Protein AF-A0A3R6BYQ5-F1 (afdb_monomer)

Foldseek 3Di:
DPPLQDDLVNLVVVCVVLVAPSLLSVVLVVVVLLVVLLLPDPQQVQWAFACLVCQDSVNSNDPDADARETERHDDDDDDDDDPDPVVVVVSQCSSQVDCPSNWHKDWDWDDDPQKIKIWIWTAHPNDTDIHIHIYGYDPDPQKDWDWDWDDHPPCSNVDDTGIGTHTDDDPPPDDPVVVVVPPPD

Solvent-accessible surface area (backbone atoms only — not comparable to full-atom values): 11156 Å² total; per-residue (Å²): 130,82,76,77,71,86,43,72,67,60,52,48,53,47,16,62,76,70,72,25,58,56,68,38,45,50,50,47,52,51,51,52,50,51,51,55,49,42,58,75,38,85,64,35,85,32,39,18,37,61,58,68,75,68,70,42,73,75,43,33,58,43,94,70,88,72,55,54,38,28,32,44,47,79,69,99,86,64,81,85,77,73,94,45,70,66,58,52,49,56,50,53,50,61,46,40,70,51,62,64,92,70,32,46,50,48,75,51,78,49,79,54,95,79,30,39,39,38,42,34,36,43,32,45,95,93,42,75,46,82,47,42,36,36,42,31,66,66,87,55,92,80,49,52,68,44,81,42,81,49,66,68,88,59,61,82,71,68,68,75,75,41,77,41,35,30,54,40,80,67,82,87,77,71,74,72,74,68,60,69,67,68,81,79,122

Secondary structure (DSSP, 8-state):
-------HHHHHHHHHHHT--HHHHHHHHHHHHHHHHHHTSGGGGGEEES-GGGSSHHHHTS-----EEEEE---TTS------HHHHHHHHHHHHT--GGGPEEEEEEEEETTEEEEEEEEEETTEEEEEEEEEEEP--TT-EEEEEEE--S-GGG-PPPEEEEEEE-----SSSTTTGGGS--

Mean predicted aligned error: 8.96 Å

Organism: NCBI:txid360807

Nearest PDB structures (foldseek):
  2gjt-assembly3_B  TM=7.614E-01  e=8.306E-02  Homo sapiens
  4gfv-assembly2_B  TM=6.044E-01  e=8.811E-02  Homo sapiens
  4gfu-assembly1_A  TM=5.863E-01  e=1.498E-01  Homo sapiens
  2ova-assembly1_A  TM=4.421E-01  e=1.050E+00  Homo sapiens
  4es7-assembly1_A  TM=3.435E-01  e=1.253E+00  Homo sapiens

pLDDT: mean 80.98, std 16.54, range [34.97, 96.38]

Radius of gyration: 19.4 Å; Cα contacts (8 Å, |Δi|>4): 256; chains: 1; bounding box: 62×55×45 Å

Structure (mmCIF, N/CA/C/O backbone):
data_AF-A0A3R6BYQ5-F1
#
_entry.id   AF-A0A3R6BYQ5-F1
#
loop_
_atom_site.group_PDB
_atom_site.id
_atom_site.type_symbol
_atom_site.label_atom_id
_atom_site.label_alt_id
_atom_site.label_comp_id
_atom_site.label_asym_id
_atom_site.label_entity_id
_atom_site.label_seq_id
_atom_site.pdbx_PDB_ins_code
_atom_site.Cartn_x
_atom_site.Cartn_y
_atom_site.Cartn_z
_atom_site.occupancy
_atom_site.B_iso_or_equiv
_atom_site.auth_seq_id
_atom_site.auth_comp_id
_atom_site.auth_asym_id
_atom_site.auth_atom_id
_atom_site.pdbx_PDB_model_num
ATOM 1 N N . MET A 1 1 ? -29.312 5.873 -1.546 1.00 36.12 1 MET A N 1
ATOM 2 C CA . MET A 1 1 ? -28.446 4.726 -1.201 1.00 36.12 1 MET A CA 1
ATOM 3 C C . MET A 1 1 ? -27.323 5.266 -0.344 1.00 36.12 1 MET A C 1
ATOM 5 O O . MET A 1 1 ? -26.509 6.013 -0.866 1.00 36.12 1 MET A O 1
ATOM 9 N N . GLU A 1 2 ? -27.324 4.982 0.958 1.00 36.81 2 GLU A N 1
ATOM 10 C CA . GLU A 1 2 ? -26.188 5.326 1.817 1.00 36.81 2 GLU A CA 1
ATOM 11 C C . GLU A 1 2 ? -24.956 4.585 1.299 1.00 36.81 2 GLU A C 1
ATOM 13 O O . GLU A 1 2 ? -24.909 3.352 1.292 1.00 36.81 2 GLU A O 1
ATOM 18 N N . GLN A 1 3 ? -23.964 5.337 0.822 1.00 47.66 3 GLN A N 1
ATOM 19 C CA . GLN A 1 3 ? -22.613 4.809 0.731 1.00 47.66 3 GLN A CA 1
ATOM 20 C C . GLN A 1 3 ? -22.256 4.360 2.147 1.00 47.66 3 GLN A C 1
ATOM 22 O O . GLN A 1 3 ? -22.276 5.163 3.076 1.00 47.66 3 GLN A O 1
ATOM 27 N N . ASN A 1 4 ? -22.030 3.060 2.319 1.00 53.94 4 ASN A N 1
ATOM 28 C CA . ASN A 1 4 ? -21.706 2.427 3.592 1.00 53.94 4 ASN A CA 1
ATOM 29 C C . ASN A 1 4 ? -20.282 2.860 3.978 1.00 53.94 4 ASN A C 1
ATOM 31 O O . ASN A 1 4 ? -19.327 2.101 3.821 1.00 53.94 4 ASN A O 1
ATOM 35 N N . LEU A 1 5 ? -20.132 4.131 4.357 1.00 65.50 5 LEU A N 1
ATOM 36 C CA . LEU A 1 5 ? -18.859 4.766 4.645 1.00 65.50 5 LEU A CA 1
ATOM 37 C C . LEU A 1 5 ? -18.253 4.029 5.839 1.00 65.50 5 LEU A C 1
ATOM 39 O O . LEU A 1 5 ? -18.870 3.946 6.905 1.00 65.50 5 LEU A O 1
ATOM 43 N N . LEU A 1 6 ? -17.073 3.436 5.660 1.00 75.69 6 LEU A N 1
ATOM 44 C CA . LEU A 1 6 ? -16.328 2.935 6.805 1.00 75.69 6 LEU A CA 1
ATOM 45 C C . LEU A 1 6 ? -16.038 4.127 7.720 1.00 75.69 6 LEU A C 1
ATOM 47 O O . LEU A 1 6 ? -15.499 5.130 7.264 1.00 75.69 6 LEU A O 1
ATOM 51 N N . THR A 1 7 ? -16.397 3.993 8.994 1.00 85.62 7 THR A N 1
ATOM 52 C CA . THR A 1 7 ? -16.092 4.968 10.043 1.00 85.62 7 THR A CA 1
ATOM 53 C C . THR A 1 7 ? -15.146 4.354 11.065 1.00 85.62 7 THR A C 1
ATOM 55 O O . THR A 1 7 ? -15.121 3.129 11.246 1.00 85.62 7 THR A O 1
ATOM 58 N N . LYS A 1 8 ? -14.418 5.183 11.816 1.00 89.31 8 LYS A N 1
ATOM 59 C CA . LYS A 1 8 ? -13.578 4.736 12.944 1.00 89.31 8 LYS A CA 1
ATOM 60 C C . LYS A 1 8 ? -14.349 3.912 13.957 1.00 89.31 8 LYS A C 1
ATOM 62 O O . LYS A 1 8 ? -13.802 2.953 14.493 1.00 89.31 8 LYS A O 1
ATOM 67 N N . LYS A 1 9 ? -15.622 4.242 14.198 1.00 90.38 9 LYS A N 1
ATOM 68 C CA . LYS A 1 9 ? -16.495 3.457 15.081 1.00 90.38 9 LYS A CA 1
ATOM 69 C C . LYS A 1 9 ? -16.620 2.013 14.587 1.00 90.38 9 LYS A C 1
ATOM 71 O O . LYS A 1 9 ? -16.326 1.089 15.338 1.00 90.38 9 LYS A O 1
ATOM 76 N N . LYS A 1 10 ? -16.974 1.827 13.315 1.00 89.56 10 LYS A N 1
ATOM 77 C CA . LYS A 1 10 ? -17.140 0.500 12.707 1.00 89.56 10 LYS A CA 1
ATOM 78 C C . LYS A 1 10 ? -15.824 -0.282 12.665 1.00 89.56 10 LYS A C 1
ATOM 80 O O . LYS A 1 10 ? -15.811 -1.483 12.914 1.00 89.56 10 LYS A O 1
ATOM 85 N N . LEU A 1 11 ? -14.701 0.393 12.410 1.00 90.56 11 LEU A N 1
ATOM 86 C CA . LEU A 1 11 ? -13.385 -0.248 12.446 1.00 90.56 11 LEU A CA 1
ATOM 87 C C . LEU A 1 11 ? -12.988 -0.685 13.870 1.00 90.56 11 LEU A C 1
ATOM 89 O O . LEU A 1 11 ? -12.437 -1.768 14.044 1.00 90.56 11 LEU A O 1
ATOM 93 N N . LYS A 1 12 ? -13.322 0.105 14.900 1.00 92.69 12 LYS A N 1
ATOM 94 C CA . LYS A 1 12 ? -13.136 -0.280 16.311 1.00 92.69 12 LYS A CA 1
ATOM 95 C C . LYS A 1 12 ? -13.976 -1.493 16.703 1.00 92.69 12 LYS A C 1
ATOM 97 O O . LYS A 1 12 ? -13.463 -2.386 17.367 1.00 92.69 12 LYS A O 1
ATOM 102 N N . GLU A 1 13 ? -15.234 -1.551 16.274 1.00 93.12 13 GLU A N 1
ATOM 103 C CA . GLU A 1 13 ? -16.097 -2.722 16.495 1.00 93.12 13 GLU A CA 1
ATOM 104 C C . GLU A 1 13 ? -15.470 -3.984 15.883 1.00 93.12 13 GLU A C 1
ATOM 106 O O . GLU A 1 13 ? -15.378 -5.01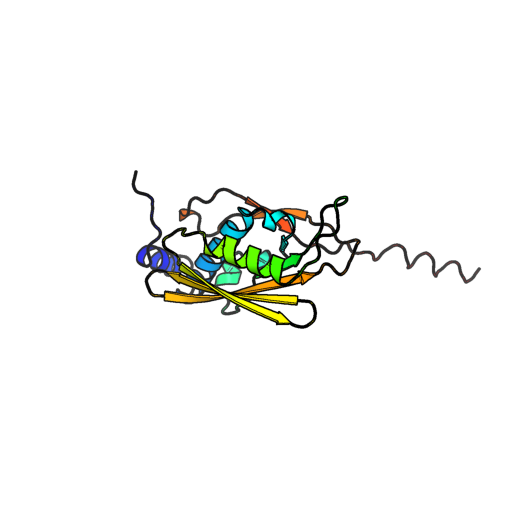6 16.547 1.00 93.12 13 GLU A O 1
ATOM 111 N N . LYS A 1 14 ? -14.933 -3.879 14.659 1.00 91.19 14 LYS A N 1
ATOM 112 C CA . LYS A 1 14 ? -14.221 -4.982 13.996 1.00 91.19 14 LYS A CA 1
ATOM 113 C C . LYS A 1 14 ? -12.906 -5.367 14.666 1.00 91.19 14 LYS A C 1
ATOM 115 O O . LYS A 1 14 ? -12.581 -6.547 14.711 1.00 91.19 14 LYS A O 1
ATOM 120 N N . SER A 1 15 ? -12.177 -4.408 15.226 1.00 93.19 15 SER A N 1
ATOM 121 C CA . SER A 1 15 ? -10.974 -4.674 16.026 1.00 93.19 15 SER A CA 1
ATOM 122 C C . SER A 1 15 ? -11.286 -5.556 17.238 1.00 93.19 15 SER A C 1
ATOM 124 O O . SER A 1 15 ? -10.562 -6.520 17.488 1.00 93.1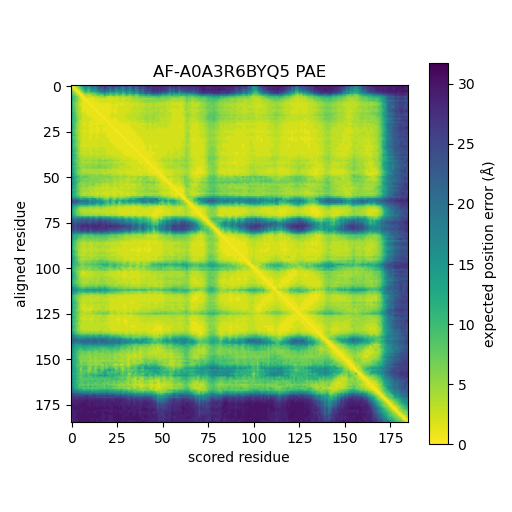9 15 SER A O 1
ATOM 126 N N . ILE A 1 16 ? -12.402 -5.299 17.927 1.00 94.19 16 ILE A N 1
ATOM 127 C CA . ILE A 1 16 ? -12.865 -6.128 19.049 1.00 94.19 16 ILE A CA 1
ATOM 128 C C . ILE A 1 16 ? -13.299 -7.514 18.555 1.00 94.19 16 ILE A C 1
ATOM 130 O O . ILE A 1 16 ? -12.859 -8.521 19.104 1.00 94.19 16 ILE A O 1
ATOM 134 N N . GLU A 1 17 ? -14.121 -7.573 17.503 1.00 93.06 17 GLU A N 1
ATOM 135 C CA . GLU A 1 17 ? -14.630 -8.827 16.922 1.00 93.06 17 GLU A CA 1
ATOM 136 C C . GLU A 1 17 ? -13.499 -9.762 16.476 1.00 93.06 17 GLU A C 1
ATOM 138 O O . GLU A 1 17 ? -13.515 -10.954 16.775 1.00 93.06 17 GLU A O 1
ATOM 143 N N . TYR A 1 18 ? -12.495 -9.220 15.787 1.00 90.25 18 TYR A N 1
ATOM 144 C CA . TYR A 1 18 ? -11.374 -9.997 15.258 1.00 90.25 18 TYR A CA 1
ATOM 145 C C . TYR A 1 18 ? -10.266 -10.248 16.285 1.00 90.25 18 TYR A C 1
ATOM 147 O O . TYR A 1 18 ? -9.348 -11.027 15.999 1.00 90.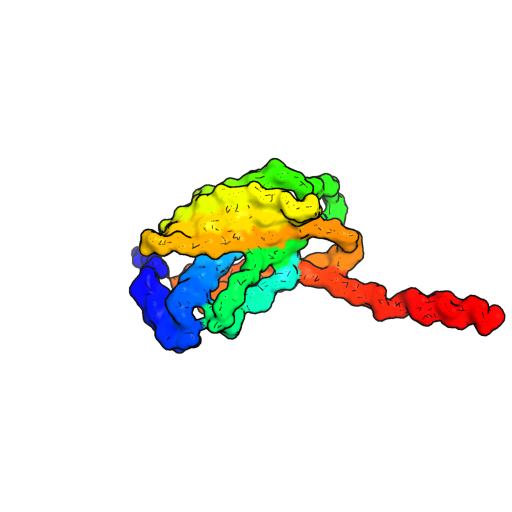25 18 TYR A O 1
ATOM 155 N N . GLN A 1 19 ? -10.356 -9.611 17.458 1.00 93.19 19 GLN A N 1
ATOM 156 C CA . GLN A 1 19 ? -9.332 -9.617 18.504 1.00 93.19 19 GLN A CA 1
ATOM 157 C C . GLN A 1 19 ? -7.974 -9.136 17.969 1.00 93.19 19 GLN A C 1
ATOM 159 O O . GLN A 1 19 ? -6.934 -9.752 18.193 1.00 93.19 19 GLN A O 1
ATOM 164 N N . ILE A 1 20 ? -8.000 -8.039 17.212 1.00 92.38 20 ILE A N 1
ATOM 165 C CA . ILE A 1 20 ? -6.818 -7.400 16.621 1.00 92.38 20 ILE A CA 1
ATOM 166 C C . ILE A 1 20 ? -6.688 -6.010 17.237 1.00 92.38 20 ILE A C 1
ATOM 168 O O . ILE A 1 20 ? -7.689 -5.289 17.249 1.00 92.38 20 ILE A O 1
ATOM 172 N N . PRO A 1 21 ? -5.504 -5.587 17.723 1.00 93.31 21 PRO A N 1
ATOM 173 C CA . PRO A 1 21 ? -5.307 -4.219 18.189 1.00 93.31 21 PRO A CA 1
ATOM 174 C C . PRO A 1 21 ? -5.772 -3.208 17.140 1.00 93.31 21 PRO A C 1
ATOM 176 O O . PRO A 1 21 ? -5.495 -3.359 15.951 1.00 93.31 21 PRO A O 1
ATOM 179 N N . PHE A 1 22 ? -6.484 -2.166 17.574 1.00 92.62 22 PHE A N 1
ATOM 180 C CA . PHE A 1 22 ? -7.071 -1.192 16.651 1.00 92.62 22 PHE A CA 1
ATOM 181 C C . PHE A 1 22 ? -6.028 -0.572 15.709 1.00 92.62 22 PHE A C 1
ATOM 183 O O . PHE A 1 22 ? -6.321 -0.391 14.532 1.00 92.62 22 PHE A O 1
ATOM 190 N N . ALA A 1 23 ? -4.819 -0.293 16.210 1.00 92.44 23 ALA A N 1
ATOM 191 C CA . ALA A 1 23 ? -3.717 0.234 15.409 1.00 92.44 23 ALA A CA 1
ATOM 192 C C . ALA A 1 23 ? -3.342 -0.712 14.256 1.00 92.44 23 ALA A C 1
ATOM 194 O O . ALA A 1 23 ? -3.309 -0.280 13.108 1.00 92.44 23 ALA A O 1
ATOM 195 N N . ASN A 1 24 ? -3.171 -2.006 14.535 1.00 92.12 24 ASN A N 1
ATOM 196 C CA . ASN A 1 24 ? -2.809 -2.984 13.512 1.00 92.12 24 ASN A CA 1
ATOM 197 C C . ASN A 1 24 ? -3.941 -3.189 12.497 1.00 92.12 24 ASN A C 1
ATOM 199 O O . ASN A 1 24 ? -3.692 -3.327 11.302 1.00 92.12 24 ASN A O 1
ATOM 203 N N . LEU A 1 25 ? -5.202 -3.182 12.950 1.00 91.56 25 LEU A N 1
ATOM 204 C CA . LEU A 1 25 ? -6.337 -3.295 12.033 1.00 91.56 25 LEU A CA 1
ATOM 205 C C . LEU A 1 25 ? -6.479 -2.046 11.147 1.00 91.56 25 LEU A C 1
ATOM 207 O O . LEU A 1 25 ? -6.834 -2.164 9.976 1.00 91.56 25 LEU A O 1
ATOM 211 N N . LEU A 1 26 ? -6.200 -0.858 11.690 1.00 92.62 26 LEU A N 1
ATOM 212 C CA . LEU A 1 26 ? -6.151 0.392 10.932 1.00 92.62 26 LEU A CA 1
ATOM 213 C C . LEU A 1 26 ? -5.033 0.375 9.888 1.00 92.62 26 LEU A C 1
ATOM 215 O O . LEU A 1 26 ? -5.269 0.763 8.745 1.00 92.62 26 LEU A O 1
ATOM 219 N N . GLU A 1 27 ? -3.851 -0.110 10.259 1.00 92.25 27 GLU A N 1
ATOM 220 C CA . GLU A 1 27 ? -2.741 -0.303 9.329 1.00 92.25 27 GLU A CA 1
ATOM 221 C C . GLU A 1 27 ? -3.127 -1.273 8.207 1.00 92.25 27 GLU A C 1
ATOM 223 O O . GLU A 1 27 ? -3.015 -0.917 7.036 1.00 92.25 27 GLU A O 1
ATOM 228 N N . GLY A 1 28 ? -3.703 -2.434 8.539 1.00 90.81 28 GLY A N 1
ATOM 229 C CA . GLY A 1 28 ? -4.205 -3.396 7.554 1.00 90.81 28 GLY A CA 1
ATOM 230 C C . GLY A 1 28 ? -5.269 -2.804 6.624 1.00 90.81 28 GLY A C 1
ATOM 231 O O . GLY A 1 28 ? -5.231 -3.026 5.414 1.00 90.81 28 GLY A O 1
ATOM 232 N N . PHE A 1 29 ? -6.182 -1.984 7.153 1.00 91.31 29 PHE A N 1
ATOM 233 C CA . PHE A 1 29 ? -7.195 -1.281 6.358 1.00 91.31 29 PHE A CA 1
ATOM 234 C C . PHE A 1 29 ? -6.570 -0.321 5.340 1.00 91.31 29 PHE A C 1
ATOM 236 O O . PHE A 1 29 ? -6.961 -0.313 4.165 1.00 91.31 29 PHE A O 1
ATOM 243 N N . LEU A 1 30 ? -5.602 0.486 5.773 1.00 92.19 30 LEU A N 1
ATOM 244 C CA . LEU A 1 30 ? -4.912 1.430 4.899 1.00 92.19 30 LEU A CA 1
ATOM 245 C C . LEU A 1 30 ? -4.020 0.697 3.893 1.00 92.19 30 LEU A C 1
ATOM 247 O O . LEU A 1 30 ? -4.038 1.051 2.717 1.00 92.19 30 LEU A O 1
ATOM 251 N N . GLN A 1 31 ? -3.337 -0.372 4.306 1.00 91.56 31 GLN A N 1
ATOM 252 C CA . GLN A 1 31 ? -2.512 -1.207 3.434 1.00 91.56 31 GLN A CA 1
ATOM 253 C C . GLN A 1 31 ? -3.339 -1.892 2.341 1.00 91.56 31 GLN A C 1
ATOM 255 O O . GLN A 1 31 ? -2.964 -1.846 1.170 1.00 91.56 31 GLN A O 1
ATOM 260 N N . GLU A 1 32 ? -4.482 -2.495 2.682 1.00 90.56 32 GLU A N 1
ATOM 261 C CA . GLU A 1 32 ? -5.395 -3.040 1.673 1.00 90.56 32 GLU A CA 1
ATOM 262 C C . GLU A 1 32 ? -5.902 -1.942 0.746 1.00 90.56 32 GLU A C 1
ATOM 264 O O . GLU A 1 32 ? -5.932 -2.125 -0.466 1.00 90.56 32 GLU A O 1
ATOM 269 N N . THR A 1 33 ? -6.286 -0.787 1.286 1.00 90.94 33 THR A N 1
ATOM 270 C CA . THR A 1 33 ? -6.773 0.323 0.458 1.00 90.94 33 THR A CA 1
ATOM 271 C C . THR A 1 33 ? -5.737 0.796 -0.542 1.00 90.94 33 THR A C 1
ATOM 273 O O . THR A 1 33 ? -6.051 0.907 -1.725 1.00 90.94 33 THR A O 1
ATOM 276 N N . LEU A 1 34 ? -4.500 0.961 -0.095 1.00 91.94 34 LEU A N 1
ATOM 277 C CA . LEU A 1 34 ? -3.374 1.292 -0.950 1.00 91.94 34 LEU A CA 1
ATOM 278 C C . LEU A 1 34 ? -3.143 0.217 -2.024 1.00 91.94 34 LEU A C 1
ATOM 280 O O . LEU A 1 34 ? -2.997 0.536 -3.200 1.00 91.94 34 LEU A O 1
ATOM 284 N N . MET A 1 35 ? -3.186 -1.065 -1.647 1.00 91.44 35 MET A N 1
ATOM 285 C CA . MET A 1 35 ? -3.037 -2.198 -2.567 1.00 91.44 35 MET A CA 1
ATOM 286 C C . MET A 1 35 ? -4.109 -2.203 -3.665 1.00 91.44 35 MET A C 1
ATOM 288 O O . MET A 1 35 ? -3.781 -2.332 -4.841 1.00 91.44 35 MET A O 1
ATOM 292 N N . PHE A 1 36 ? -5.386 -2.029 -3.322 1.00 89.56 36 PHE A N 1
ATOM 293 C CA . PHE A 1 36 ? -6.457 -1.967 -4.325 1.00 89.56 36 PHE A CA 1
ATOM 294 C C . PHE A 1 36 ? -6.331 -0.731 -5.225 1.00 89.56 36 PHE A C 1
ATOM 296 O O . PHE A 1 36 ? -6.514 -0.839 -6.437 1.00 89.56 36 PHE A O 1
ATOM 303 N N . GLN A 1 37 ? -5.929 0.414 -4.669 1.00 90.88 37 GLN A N 1
ATOM 304 C CA . GLN A 1 37 ? -5.665 1.613 -5.462 1.00 90.88 37 GLN A CA 1
ATOM 305 C C . GLN A 1 37 ? -4.544 1.395 -6.479 1.00 90.88 37 GLN A C 1
ATOM 307 O O . GLN A 1 37 ? -4.710 1.821 -7.625 1.00 90.88 37 GLN A O 1
ATOM 312 N N . ILE A 1 38 ? -3.465 0.701 -6.083 1.00 92.25 38 ILE A N 1
ATOM 313 C CA . ILE A 1 38 ? -2.367 0.276 -6.964 1.00 92.25 38 ILE A CA 1
ATOM 314 C C . ILE A 1 38 ? -2.897 -0.600 -8.097 1.00 92.25 38 ILE A C 1
ATOM 316 O O . ILE A 1 38 ? -2.587 -0.328 -9.255 1.00 92.25 38 ILE A O 1
ATOM 320 N N . LEU A 1 39 ? -3.692 -1.630 -7.787 1.00 90.38 39 LEU A N 1
ATOM 321 C CA . LEU A 1 39 ? -4.177 -2.610 -8.773 1.00 90.38 39 LEU A CA 1
ATOM 322 C C . LEU A 1 39 ? -5.078 -2.010 -9.857 1.00 90.38 39 LEU A C 1
ATOM 324 O O . LEU A 1 39 ? -5.150 -2.524 -10.969 1.00 90.38 39 LEU A O 1
ATOM 328 N N . GLU A 1 40 ? -5.728 -0.899 -9.547 1.00 89.31 40 GLU A N 1
ATOM 329 C CA . GLU A 1 40 ? -6.538 -0.131 -10.486 1.00 89.31 40 GLU A CA 1
ATOM 330 C C . GLU A 1 40 ? -5.722 0.840 -11.360 1.00 89.31 40 GLU A C 1
ATOM 332 O O . GLU A 1 40 ? -6.296 1.531 -12.202 1.00 89.31 40 GLU A O 1
ATOM 337 N N . THR A 1 41 ? -4.408 0.956 -11.151 1.00 89.69 41 THR A N 1
ATOM 338 C CA . THR A 1 41 ? -3.523 1.751 -12.016 1.00 89.69 41 THR A CA 1
ATOM 339 C C . THR A 1 41 ? -2.957 0.913 -13.161 1.00 89.69 41 THR A C 1
ATOM 341 O O . THR A 1 41 ? -2.823 -0.308 -13.064 1.00 89.69 41 THR A O 1
ATOM 344 N N . ASP A 1 42 ? -2.516 1.570 -14.234 1.00 89.50 42 ASP A N 1
ATOM 345 C CA . ASP A 1 42 ? -1.803 0.887 -15.319 1.00 89.50 42 ASP A CA 1
ATOM 346 C C . ASP A 1 42 ? -0.432 0.330 -14.900 1.00 89.50 42 ASP A C 1
ATOM 348 O O . ASP A 1 42 ? 0.072 -0.606 -15.531 1.00 89.50 42 ASP A O 1
ATOM 352 N N . PHE A 1 43 ? 0.145 0.837 -13.805 1.00 90.56 43 PHE A N 1
ATOM 353 C CA . PHE A 1 43 ? 1.412 0.359 -13.250 1.00 90.56 43 PHE A CA 1
ATOM 354 C C . PHE A 1 43 ? 1.315 -1.072 -12.706 1.00 90.56 43 PHE A C 1
ATOM 356 O O . PHE A 1 43 ? 2.299 -1.813 -12.761 1.00 90.56 43 PHE A O 1
ATOM 363 N N . ALA A 1 44 ? 0.130 -1.503 -12.253 1.00 89.62 44 ALA A N 1
ATOM 364 C CA . ALA A 1 44 ? -0.101 -2.823 -11.657 1.00 89.62 44 ALA A CA 1
ATOM 365 C C . ALA A 1 44 ? 0.360 -3.990 -12.542 1.00 89.62 44 ALA A C 1
ATOM 367 O O . ALA A 1 44 ? 0.804 -5.022 -12.042 1.00 89.62 44 ALA A O 1
ATOM 368 N N . LYS A 1 45 ? 0.303 -3.822 -13.868 1.00 87.75 45 LYS A N 1
ATOM 369 C CA . LYS A 1 45 ? 0.730 -4.836 -14.847 1.00 87.75 45 LYS A CA 1
ATOM 370 C C . LYS A 1 45 ? 2.199 -5.235 -14.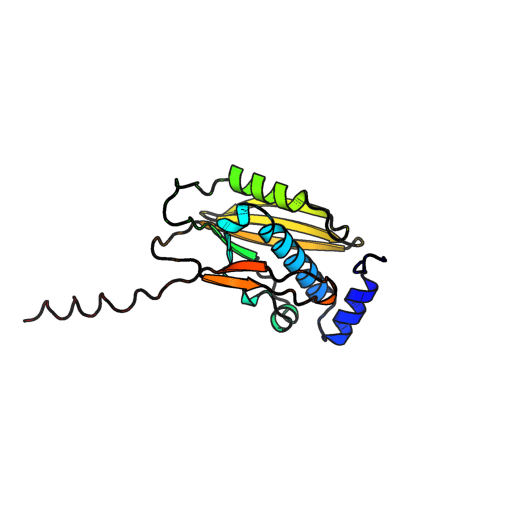663 1.00 87.75 45 LYS A C 1
ATOM 372 O O . LYS A 1 45 ? 2.549 -6.394 -14.876 1.00 87.75 45 LYS A O 1
ATOM 377 N N . ARG A 1 46 ? 3.033 -4.292 -14.218 1.00 88.81 46 ARG A N 1
ATOM 378 C CA . ARG A 1 46 ? 4.483 -4.452 -14.035 1.00 88.81 46 ARG A CA 1
ATOM 379 C C . ARG A 1 46 ? 4.888 -4.706 -12.585 1.00 88.81 46 ARG A C 1
ATOM 381 O O . ARG A 1 46 ? 6.067 -4.870 -12.309 1.00 88.81 46 ARG A O 1
ATOM 388 N N . LEU A 1 47 ? 3.937 -4.746 -11.656 1.00 91.44 47 LEU A N 1
ATOM 389 C CA . LEU A 1 47 ? 4.212 -4.941 -10.236 1.00 91.44 47 LEU A CA 1
ATOM 390 C C . LEU A 1 47 ? 3.843 -6.362 -9.830 1.00 91.44 47 LEU A C 1
ATOM 392 O O . LEU A 1 47 ? 2.675 -6.751 -9.846 1.00 91.44 47 LEU A O 1
ATOM 396 N N . TRP A 1 48 ? 4.852 -7.155 -9.485 1.00 91.94 48 TRP A N 1
ATOM 397 C CA . TRP A 1 48 ? 4.674 -8.530 -9.032 1.00 91.94 48 TRP A CA 1
ATOM 398 C C . TRP A 1 48 ? 4.827 -8.578 -7.515 1.00 91.94 48 TRP A C 1
ATOM 400 O O . TRP A 1 48 ? 5.918 -8.368 -6.990 1.00 91.94 48 TRP A O 1
ATOM 410 N N . LEU A 1 49 ? 3.739 -8.835 -6.793 1.00 91.56 49 LEU A N 1
ATOM 411 C CA . LEU A 1 49 ? 3.735 -8.854 -5.332 1.00 91.56 49 LEU A CA 1
ATOM 412 C C . LEU A 1 49 ? 4.522 -10.058 -4.808 1.00 91.56 49 LEU A C 1
ATOM 414 O O . LEU A 1 49 ? 4.284 -11.195 -5.221 1.00 91.56 49 LEU A O 1
ATOM 418 N N . LYS A 1 50 ? 5.444 -9.815 -3.876 1.00 89.06 50 LYS A N 1
ATOM 419 C CA . LYS A 1 50 ? 6.294 -10.845 -3.268 1.00 89.06 50 LYS A CA 1
ATOM 420 C C . LYS A 1 50 ? 5.715 -11.395 -1.966 1.00 89.06 50 LYS A C 1
ATOM 422 O O . LYS A 1 50 ? 5.854 -12.585 -1.711 1.00 89.06 50 LYS A O 1
ATOM 427 N N . ASN A 1 51 ? 5.067 -10.549 -1.168 1.00 85.75 51 ASN A N 1
ATOM 428 C CA . ASN A 1 51 ? 4.559 -10.872 0.167 1.00 85.75 51 ASN A CA 1
ATOM 429 C C . ASN A 1 51 ? 3.024 -10.857 0.230 1.00 85.75 51 ASN A C 1
ATOM 431 O O . ASN A 1 51 ? 2.418 -10.089 0.976 1.00 85.75 51 ASN A O 1
ATOM 435 N N . ARG A 1 52 ? 2.377 -11.714 -0.568 1.00 83.00 52 ARG A N 1
ATOM 436 C CA . ARG A 1 52 ? 0.909 -11.860 -0.594 1.00 83.00 52 ARG A CA 1
ATOM 437 C C . ARG A 1 52 ? 0.324 -12.216 0.774 1.00 83.00 52 ARG A C 1
ATOM 439 O O . ARG A 1 52 ? -0.763 -11.766 1.113 1.00 83.00 52 ARG A O 1
ATOM 446 N N . GLU A 1 53 ? 1.041 -13.013 1.549 1.00 81.38 53 GLU A N 1
ATOM 447 C CA . GLU A 1 53 ? 0.674 -13.428 2.902 1.00 81.38 53 GLU A CA 1
ATOM 448 C C . GLU A 1 53 ? 0.544 -12.259 3.891 1.00 81.38 53 GLU A C 1
ATOM 450 O O . GLU A 1 53 ? 0.058 -12.444 4.996 1.00 81.38 53 GLU A O 1
ATOM 455 N N . ALA A 1 54 ? 0.938 -11.039 3.512 1.00 81.44 54 ALA A N 1
ATOM 456 C CA . ALA A 1 54 ? 0.704 -9.844 4.320 1.00 81.44 54 ALA A CA 1
ATOM 457 C C . ALA A 1 54 ? -0.776 -9.400 4.362 1.00 81.44 54 ALA A C 1
ATOM 459 O O . ALA A 1 54 ? -1.098 -8.457 5.082 1.00 81.44 54 ALA A O 1
ATOM 460 N N . PHE A 1 55 ? -1.669 -10.039 3.595 1.00 83.94 55 PHE A N 1
ATOM 461 C CA . PHE A 1 55 ? -3.084 -9.672 3.464 1.00 83.94 55 PHE A CA 1
ATOM 462 C C . PHE A 1 55 ? -4.026 -10.719 4.075 1.00 83.94 55 PHE A C 1
ATOM 464 O O . PHE A 1 55 ? -4.849 -11.316 3.381 1.00 83.94 55 PHE A O 1
ATOM 471 N N . ASP A 1 56 ? -3.893 -10.958 5.379 1.00 85.81 56 ASP A N 1
ATOM 472 C CA . ASP A 1 56 ? -4.794 -11.821 6.143 1.00 85.81 56 ASP A CA 1
ATOM 473 C C . ASP A 1 56 ? -4.909 -11.375 7.617 1.00 85.81 56 ASP A C 1
ATOM 475 O O . ASP A 1 56 ? -4.112 -10.577 8.119 1.00 85.81 56 ASP A O 1
ATOM 479 N N . LEU A 1 57 ? -5.929 -11.883 8.322 1.00 85.75 57 LEU A N 1
ATOM 480 C CA . LEU A 1 57 ? -6.183 -11.530 9.726 1.00 85.75 57 LEU A CA 1
ATOM 481 C C . LEU A 1 57 ? -5.047 -11.953 10.668 1.00 85.75 57 LEU A C 1
ATOM 483 O O . LEU A 1 57 ? -4.808 -11.274 11.666 1.00 85.75 57 LEU A O 1
ATOM 487 N N . ASP A 1 58 ? -4.365 -13.063 10.388 1.00 86.69 58 ASP A N 1
ATOM 488 C CA . ASP A 1 58 ? -3.286 -13.573 11.240 1.00 86.69 58 ASP A CA 1
ATOM 489 C C . ASP A 1 58 ? -2.027 -12.715 11.128 1.00 86.69 58 ASP A C 1
ATOM 491 O O . ASP A 1 58 ? -1.307 -12.519 12.111 1.00 86.69 58 ASP A O 1
ATOM 495 N N . SER A 1 59 ? -1.780 -12.162 9.948 1.00 85.31 59 SER A N 1
ATOM 496 C CA . SER A 1 59 ? -0.746 -11.176 9.686 1.00 85.31 59 SER A CA 1
ATOM 497 C C . SER A 1 59 ? -1.053 -9.865 10.404 1.00 85.31 59 SER A C 1
ATOM 499 O O . SER A 1 59 ? -0.177 -9.360 11.099 1.00 85.31 59 SER A O 1
ATOM 501 N N . TYR A 1 60 ? -2.297 -9.374 10.374 1.00 85.94 60 TYR A N 1
ATOM 502 C CA . TYR A 1 60 ? -2.684 -8.149 11.098 1.00 85.94 60 TYR A CA 1
ATOM 503 C C . TYR A 1 60 ? -2.656 -8.286 12.627 1.00 85.94 60 TYR A C 1
ATOM 505 O O . TYR A 1 60 ? -2.543 -7.290 13.338 1.00 85.94 60 TYR A O 1
ATOM 513 N N . ARG A 1 61 ? -2.718 -9.502 13.179 1.00 87.06 61 ARG A N 1
ATOM 514 C CA . ARG A 1 61 ? -2.517 -9.718 14.627 1.00 87.06 61 ARG A CA 1
ATOM 515 C C . ARG A 1 61 ? -1.083 -9.468 15.074 1.00 87.06 61 ARG A C 1
ATOM 517 O O . ARG A 1 61 ? -0.859 -9.183 16.248 1.00 87.06 61 ARG A O 1
ATOM 524 N N . LYS A 1 62 ? -0.116 -9.593 14.169 1.00 83.25 62 LYS A N 1
ATOM 525 C CA . LYS A 1 62 ? 1.302 -9.415 14.479 1.00 83.25 62 LYS A CA 1
ATOM 526 C C . LYS A 1 62 ? 1.632 -7.928 14.411 1.00 83.25 62 LYS A C 1
ATOM 528 O O . LYS A 1 62 ? 1.184 -7.231 13.515 1.00 83.25 62 LYS A O 1
ATOM 533 N N . GLU A 1 63 ? 2.460 -7.451 15.333 1.00 67.06 63 GLU A N 1
ATOM 534 C CA . GLU A 1 63 ? 2.946 -6.059 15.382 1.00 67.06 63 GLU A CA 1
ATOM 535 C C . GLU A 1 63 ? 3.976 -5.747 14.270 1.00 67.06 63 GLU A C 1
ATOM 537 O O . GLU A 1 63 ? 4.644 -4.718 14.280 1.00 67.06 63 GLU A O 1
ATOM 542 N N . TRP A 1 64 ? 4.160 -6.664 13.314 1.00 63.28 64 TRP A N 1
ATOM 543 C CA . TRP A 1 64 ? 5.234 -6.583 12.335 1.00 63.28 64 TRP A CA 1
ATOM 544 C C . TRP A 1 64 ? 4.805 -5.792 11.098 1.00 63.28 64 TRP A C 1
ATOM 546 O O . TRP A 1 64 ? 4.063 -6.297 10.255 1.00 63.28 64 TRP A O 1
ATOM 556 N N . GLN A 1 65 ? 5.400 -4.613 10.924 1.00 63.78 65 GLN A N 1
ATOM 557 C CA . GLN A 1 65 ? 5.271 -3.789 9.722 1.00 63.78 65 GLN A CA 1
ATOM 558 C C . GLN A 1 65 ? 6.178 -4.334 8.612 1.00 63.78 65 GLN A C 1
ATOM 560 O O . GLN A 1 65 ? 7.404 -4.202 8.663 1.00 63.78 65 GLN A O 1
ATOM 565 N N . LYS A 1 66 ? 5.605 -5.018 7.615 1.00 78.50 66 LYS A N 1
ATOM 566 C CA . LYS A 1 66 ? 6.342 -5.386 6.395 1.00 78.50 66 LYS A CA 1
ATOM 567 C C . LYS A 1 66 ? 6.008 -4.387 5.295 1.00 78.50 66 LYS A C 1
ATOM 569 O O . LYS A 1 66 ? 4.830 -4.100 5.104 1.00 78.50 66 LYS A O 1
ATOM 574 N N . PRO A 1 67 ? 6.999 -3.917 4.521 1.00 87.88 67 PRO A N 1
ATOM 575 C CA . PRO A 1 67 ? 6.695 -3.125 3.344 1.00 87.88 67 PRO A CA 1
ATOM 576 C C . PRO A 1 67 ? 5.856 -3.949 2.364 1.00 87.88 67 PRO A C 1
ATOM 578 O O . PRO A 1 67 ? 6.030 -5.167 2.257 1.00 87.88 67 PRO A O 1
ATOM 581 N N . LEU A 1 68 ? 4.991 -3.292 1.597 1.00 91.38 68 LEU A N 1
ATOM 582 C CA . LEU A 1 68 ? 4.414 -3.896 0.400 1.00 91.38 68 LEU A CA 1
ATOM 583 C C . LEU A 1 68 ? 5.535 -4.085 -0.616 1.00 91.38 68 LEU A C 1
ATOM 585 O O . LEU A 1 68 ? 6.031 -3.112 -1.181 1.00 91.38 68 LEU A O 1
ATOM 589 N N . HIS A 1 69 ? 5.981 -5.328 -0.799 1.00 92.69 69 HIS A N 1
ATOM 590 C CA . HIS A 1 69 ? 7.154 -5.622 -1.613 1.00 92.69 69 HIS A CA 1
ATOM 591 C C . HIS A 1 69 ? 6.724 -6.090 -2.995 1.00 92.69 69 HIS A C 1
ATOM 593 O O . HIS A 1 69 ? 6.185 -7.185 -3.160 1.00 92.69 69 HIS A O 1
ATOM 599 N N . PHE A 1 70 ? 7.026 -5.271 -3.993 1.00 93.19 70 PHE A N 1
ATOM 600 C CA . PHE A 1 70 ? 6.873 -5.603 -5.396 1.00 93.19 70 PHE A CA 1
ATOM 601 C C . PHE A 1 70 ? 8.218 -5.831 -6.072 1.00 93.19 70 PHE A C 1
ATOM 603 O O . PHE A 1 70 ? 9.225 -5.195 -5.764 1.00 93.19 70 PHE A O 1
ATOM 610 N N . VAL A 1 71 ? 8.199 -6.720 -7.053 1.00 91.69 71 VAL A N 1
ATOM 611 C CA . VAL A 1 71 ? 9.233 -6.825 -8.073 1.00 91.69 71 VAL A CA 1
ATOM 612 C C . VAL A 1 71 ? 8.704 -6.158 -9.335 1.00 91.69 71 VAL A C 1
ATOM 614 O O . VAL A 1 71 ? 7.589 -6.449 -9.772 1.00 91.69 71 VAL A O 1
ATOM 617 N N . TYR A 1 72 ? 9.494 -5.259 -9.907 1.00 90.31 72 TYR A N 1
ATOM 618 C CA . TYR A 1 72 ? 9.224 -4.634 -11.188 1.00 90.31 72 TYR A CA 1
ATOM 619 C C . TYR A 1 72 ? 9.513 -5.634 -12.306 1.00 90.31 72 TYR A C 1
ATOM 621 O O . TYR A 1 72 ? 10.665 -5.868 -12.670 1.00 90.31 72 TYR A O 1
ATOM 629 N N . GLY A 1 73 ? 8.459 -6.265 -12.804 1.00 84.56 73 GLY A N 1
ATOM 630 C CA . GLY A 1 73 ? 8.527 -7.267 -13.853 1.00 84.56 73 GLY A CA 1
ATOM 631 C C . GLY A 1 73 ? 8.106 -6.736 -15.218 1.00 84.56 73 GLY A C 1
ATOM 632 O O . GLY A 1 73 ? 7.417 -5.720 -15.345 1.00 84.56 73 GLY A O 1
ATOM 633 N N . GLN A 1 74 ? 8.513 -7.454 -16.260 1.00 74.06 74 GLN A N 1
ATOM 634 C CA . GLN A 1 74 ? 8.167 -7.140 -17.642 1.00 74.06 74 GLN A CA 1
ATOM 635 C C . GLN A 1 74 ? 7.284 -8.233 -18.240 1.00 74.06 74 GLN A C 1
ATOM 637 O O . GLN A 1 74 ? 7.428 -9.404 -17.902 1.00 74.06 74 GLN A O 1
ATOM 642 N N . ASP A 1 75 ? 6.363 -7.839 -19.120 1.00 64.62 75 ASP A N 1
ATOM 643 C CA . ASP A 1 75 ? 5.640 -8.797 -19.954 1.00 64.62 75 ASP A CA 1
ATOM 644 C C . ASP A 1 75 ? 6.572 -9.312 -21.057 1.00 64.62 75 ASP A C 1
ATOM 646 O O . ASP A 1 75 ? 7.276 -8.526 -21.699 1.00 64.62 75 ASP A O 1
ATOM 650 N N . ASP A 1 76 ? 6.530 -10.627 -21.282 1.00 57.09 76 ASP A N 1
ATOM 651 C CA . ASP A 1 76 ? 7.267 -11.377 -22.300 1.00 57.09 76 ASP A CA 1
ATOM 652 C C . ASP A 1 76 ? 7.023 -10.788 -23.718 1.00 57.09 76 ASP A C 1
ATOM 654 O O . ASP A 1 76 ? 6.165 -11.269 -24.458 1.00 57.09 76 ASP A O 1
ATOM 658 N N . GLY A 1 77 ? 7.744 -9.730 -24.121 1.00 53.09 77 GLY A N 1
ATOM 659 C CA . GLY A 1 77 ? 7.819 -9.291 -25.526 1.00 53.09 77 GLY A CA 1
ATOM 660 C C . GLY A 1 77 ? 7.590 -7.813 -25.867 1.00 53.09 77 GLY A C 1
ATOM 661 O O . GLY A 1 77 ? 7.363 -7.519 -27.040 1.00 53.09 77 GLY A O 1
ATOM 662 N N . LYS A 1 78 ? 7.643 -6.865 -24.922 1.00 55.28 78 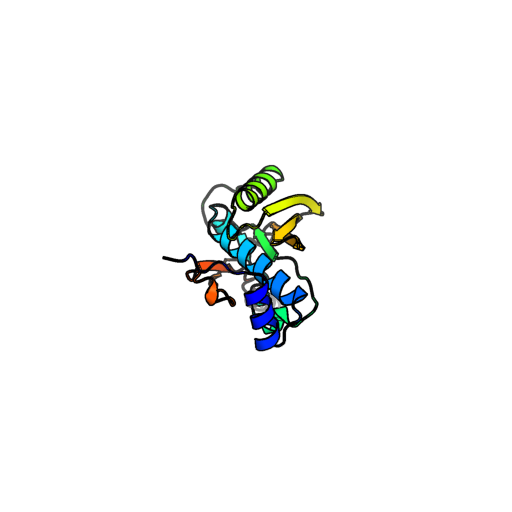LYS A N 1
ATOM 663 C CA . LYS A 1 78 ? 7.667 -5.419 -25.248 1.00 55.28 78 LYS A CA 1
ATOM 664 C C . LYS A 1 78 ? 8.901 -4.732 -24.673 1.00 55.28 78 LYS A C 1
ATOM 666 O O . LYS A 1 78 ? 9.493 -5.251 -23.736 1.00 55.28 78 LYS A O 1
ATOM 671 N N . GLU A 1 79 ? 9.272 -3.592 -25.268 1.00 54.19 79 GLU A N 1
ATOM 672 C CA . GLU A 1 79 ? 10.435 -2.773 -24.895 1.00 54.19 79 GLU A CA 1
ATOM 673 C C . GLU A 1 79 ? 10.658 -2.728 -23.381 1.00 54.19 79 GLU A C 1
ATOM 675 O O . GLU A 1 79 ? 9.717 -2.515 -22.602 1.00 54.19 79 GLU A O 1
ATOM 680 N N . GLN A 1 80 ? 11.920 -2.921 -22.988 1.00 59.53 80 GLN A N 1
ATOM 681 C CA . GLN A 1 80 ? 12.353 -2.832 -21.605 1.00 59.53 80 GLN A CA 1
ATOM 682 C C . GLN A 1 80 ? 12.123 -1.402 -21.104 1.00 59.53 80 GLN A C 1
ATOM 684 O O . GLN A 1 80 ? 12.966 -0.529 -21.284 1.00 59.53 80 GLN A O 1
ATOM 689 N N . GLN A 1 81 ? 10.978 -1.150 -20.466 1.00 65.12 81 GLN A N 1
ATOM 690 C CA . GLN A 1 81 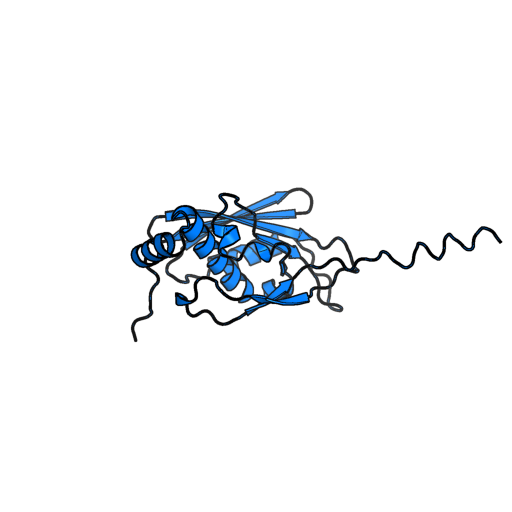? 10.872 0.010 -19.590 1.00 65.12 81 GLN A CA 1
ATOM 691 C C . GLN A 1 81 ? 11.798 -0.244 -18.403 1.00 65.12 81 GLN A C 1
ATOM 693 O O . GLN A 1 81 ? 11.729 -1.293 -17.761 1.00 65.12 81 GLN A O 1
ATOM 698 N N . VAL A 1 82 ? 12.710 0.693 -18.176 1.00 77.88 82 VAL A N 1
ATOM 699 C CA . VAL A 1 82 ? 13.650 0.661 -17.061 1.00 77.88 82 VAL A CA 1
ATOM 700 C C . VAL A 1 82 ? 12.919 1.165 -15.821 1.00 77.88 82 VAL A C 1
ATOM 702 O O . VAL A 1 82 ? 12.149 2.121 -15.896 1.00 77.88 82 VAL A O 1
ATOM 705 N N . LEU A 1 83 ? 13.143 0.506 -14.684 1.00 87.75 83 LEU A N 1
ATOM 706 C CA . LEU A 1 83 ? 12.735 1.046 -13.395 1.00 87.75 83 LEU A CA 1
ATOM 707 C C . LEU A 1 83 ? 13.637 2.244 -13.081 1.00 87.75 83 LEU A C 1
ATOM 709 O O . LEU A 1 83 ? 14.808 2.066 -12.746 1.00 87.75 83 LEU A O 1
ATOM 713 N N . ASP A 1 84 ? 13.100 3.448 -13.230 1.00 89.44 84 ASP A N 1
ATOM 714 C CA . ASP A 1 84 ? 13.797 4.697 -12.946 1.00 89.44 84 ASP A CA 1
ATOM 715 C C . ASP A 1 84 ? 13.015 5.566 -11.951 1.00 89.44 84 ASP A C 1
ATOM 717 O O . ASP A 1 84 ? 11.885 5.266 -11.561 1.00 89.44 84 ASP A O 1
ATOM 721 N N . GLU A 1 85 ? 13.647 6.650 -11.505 1.00 90.81 85 GLU A N 1
ATOM 722 C CA . GLU A 1 85 ? 13.059 7.564 -10.523 1.00 90.81 85 GLU A CA 1
ATOM 723 C C . GLU A 1 85 ? 11.783 8.229 -11.047 1.00 90.81 85 GLU A C 1
ATOM 725 O O . GLU A 1 85 ? 10.824 8.396 -10.297 1.00 90.81 85 GLU A O 1
ATOM 730 N N . LYS A 1 86 ? 11.728 8.538 -12.349 1.00 92.88 86 LYS A N 1
ATOM 731 C CA . LYS A 1 86 ? 10.544 9.136 -12.964 1.00 92.88 86 LYS A CA 1
ATOM 732 C C . LYS A 1 86 ? 9.354 8.180 -12.883 1.00 92.88 86 LYS A C 1
ATOM 734 O O . LYS A 1 86 ? 8.267 8.596 -12.495 1.00 92.88 86 LYS A O 1
ATOM 739 N N . TRP A 1 87 ? 9.557 6.909 -13.217 1.00 92.88 87 TRP A N 1
ATOM 740 C CA . TRP A 1 87 ? 8.519 5.887 -13.147 1.00 92.88 87 TRP A CA 1
ATOM 741 C C . TRP A 1 87 ? 7.986 5.740 -11.719 1.00 92.88 87 TRP A C 1
ATOM 743 O O . TRP A 1 87 ? 6.775 5.656 -11.526 1.00 92.88 87 TRP A O 1
ATOM 753 N N . ILE A 1 88 ? 8.873 5.747 -10.718 1.00 94.94 88 ILE A N 1
ATOM 754 C CA . ILE A 1 88 ? 8.495 5.652 -9.300 1.00 94.94 88 ILE A CA 1
ATOM 755 C C . ILE A 1 88 ? 7.691 6.873 -8.846 1.00 94.94 88 ILE A C 1
ATOM 757 O O . ILE A 1 88 ? 6.681 6.706 -8.159 1.00 94.94 88 ILE A O 1
ATOM 761 N N . THR A 1 89 ? 8.097 8.081 -9.237 1.00 94.62 89 THR A N 1
ATOM 762 C CA . THR A 1 89 ? 7.356 9.305 -8.907 1.00 94.62 89 THR A CA 1
ATOM 763 C C . THR A 1 89 ? 5.988 9.318 -9.585 1.00 94.62 89 THR A C 1
ATOM 765 O O . THR A 1 89 ? 4.988 9.504 -8.895 1.00 94.62 89 THR A O 1
ATOM 768 N N . ASP A 1 90 ? 5.905 9.013 -10.887 1.00 95.06 90 ASP A N 1
ATOM 769 C CA . ASP A 1 90 ? 4.625 8.920 -11.609 1.00 95.06 90 ASP A CA 1
ATOM 770 C C . ASP A 1 90 ? 3.687 7.883 -10.945 1.00 95.06 90 ASP A C 1
ATOM 772 O O . ASP A 1 90 ? 2.480 8.106 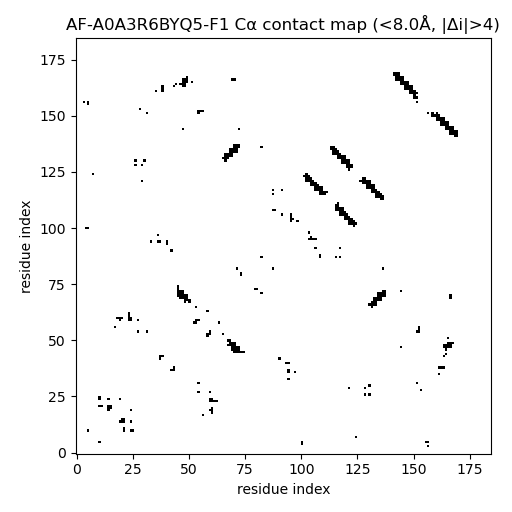-10.806 1.00 95.06 90 ASP A O 1
ATOM 776 N N . PHE A 1 91 ? 4.241 6.747 -10.504 1.00 94.75 91 PHE A N 1
ATOM 777 C CA . PHE A 1 91 ? 3.525 5.709 -9.758 1.00 94.75 91 PHE A CA 1
ATOM 778 C C . PHE A 1 91 ? 2.985 6.228 -8.419 1.00 94.75 91 PHE A C 1
ATOM 780 O O . PHE A 1 91 ? 1.798 6.053 -8.122 1.00 94.75 91 PHE A O 1
ATOM 787 N N . ALA A 1 92 ? 3.830 6.877 -7.615 1.00 94.94 92 ALA A N 1
ATOM 788 C CA . ALA A 1 92 ? 3.448 7.400 -6.307 1.00 94.94 92 ALA A CA 1
ATOM 789 C C . ALA A 1 92 ? 2.374 8.496 -6.424 1.00 94.94 92 ALA A C 1
ATOM 791 O O . ALA A 1 92 ? 1.384 8.476 -5.684 1.00 94.94 92 ALA A O 1
ATOM 792 N N . GLU A 1 93 ? 2.512 9.400 -7.397 1.00 94.56 93 GLU A N 1
ATOM 793 C CA . GLU A 1 93 ? 1.526 10.442 -7.701 1.00 94.56 93 GLU A CA 1
ATOM 794 C C . GLU A 1 93 ? 0.175 9.858 -8.116 1.00 94.56 93 GLU A C 1
ATOM 796 O O . GLU A 1 93 ? -0.861 10.281 -7.597 1.00 94.56 93 GLU A O 1
ATOM 801 N N . ALA A 1 94 ? 0.167 8.860 -9.005 1.00 93.44 94 ALA A N 1
ATOM 802 C CA . ALA A 1 94 ? -1.066 8.240 -9.487 1.00 93.44 94 ALA A CA 1
ATOM 803 C C . ALA A 1 94 ? -1.878 7.588 -8.359 1.00 93.44 94 ALA A C 1
ATOM 805 O O . ALA A 1 94 ? -3.110 7.657 -8.356 1.00 93.44 94 ALA A O 1
ATOM 806 N N . ILE A 1 95 ? -1.203 6.980 -7.384 1.00 92.25 95 ILE A N 1
ATOM 807 C CA . ILE A 1 95 ? -1.861 6.399 -6.210 1.00 92.25 95 ILE A CA 1
ATOM 808 C C . ILE A 1 95 ? -2.363 7.500 -5.279 1.00 92.25 95 ILE A C 1
ATOM 810 O O . ILE A 1 95 ? -3.512 7.453 -4.839 1.00 92.25 95 ILE A O 1
ATOM 814 N N . CYS A 1 96 ? -1.541 8.519 -5.016 1.00 91.31 96 CYS A N 1
ATOM 815 C CA . CYS A 1 96 ? -1.897 9.593 -4.088 1.00 91.31 96 CYS A CA 1
ATOM 816 C C . CYS A 1 96 ? -3.002 10.516 -4.621 1.00 91.31 96 CYS A C 1
ATOM 818 O O . CYS A 1 96 ? -3.724 11.137 -3.837 1.00 91.31 96 CYS A O 1
ATOM 820 N N . ALA A 1 97 ? -3.187 10.583 -5.941 1.00 89.75 97 ALA A N 1
ATOM 821 C CA . ALA A 1 97 ? -4.283 11.313 -6.569 1.00 89.75 97 ALA A CA 1
ATOM 822 C C . ALA A 1 97 ? -5.666 10.723 -6.231 1.00 89.75 97 ALA A C 1
ATOM 824 O O . ALA A 1 97 ? -6.673 11.439 -6.270 1.00 89.75 97 ALA A O 1
ATOM 825 N N . LYS A 1 98 ? -5.742 9.435 -5.868 1.00 84.00 98 LYS A N 1
ATOM 826 C CA . LYS A 1 98 ? -7.004 8.780 -5.512 1.00 84.00 98 LYS A CA 1
ATOM 827 C C . LYS A 1 98 ? -7.444 9.145 -4.097 1.00 84.00 98 LYS A C 1
ATOM 829 O O . LYS A 1 98 ? -6.708 8.969 -3.132 1.00 84.00 98 LYS A O 1
ATOM 834 N N . ARG A 1 99 ? -8.702 9.573 -3.960 1.00 75.19 99 ARG A N 1
ATOM 835 C CA . ARG A 1 99 ? -9.311 9.988 -2.681 1.00 75.19 99 ARG A CA 1
ATOM 836 C C . ARG A 1 99 ? -10.436 9.065 -2.226 1.00 75.19 99 ARG A C 1
ATOM 838 O O . ARG A 1 99 ? -11.539 9.507 -1.911 1.00 75.19 99 ARG A O 1
ATOM 845 N N . GLU A 1 100 ? -10.169 7.766 -2.212 1.00 77.25 100 GLU A N 1
ATOM 846 C CA . GLU A 1 100 ? -11.130 6.798 -1.686 1.00 77.25 100 GLU A CA 1
ATOM 847 C C . GLU A 1 100 ? -11.257 6.901 -0.163 1.00 77.25 100 GLU A C 1
ATOM 849 O O . GLU A 1 100 ? -10.284 7.157 0.543 1.00 77.25 100 GLU A O 1
ATOM 854 N N . TYR A 1 101 ? -12.473 6.687 0.350 1.00 74.50 101 TYR A N 1
ATOM 855 C CA . TYR A 1 101 ? -12.775 6.641 1.788 1.00 74.50 101 TYR A CA 1
ATOM 856 C C . TYR A 1 101 ? -12.317 7.871 2.592 1.00 74.50 101 TYR A C 1
ATOM 858 O O . TYR A 1 101 ? -12.128 7.772 3.802 1.00 74.50 101 TYR A O 1
ATOM 866 N N . HIS A 1 102 ? -12.174 9.032 1.940 1.00 85.38 102 HIS A N 1
ATOM 867 C CA . HIS A 1 102 ? -11.643 10.267 2.537 1.00 85.38 102 HIS A CA 1
ATOM 868 C C . HIS A 1 102 ? -10.210 10.136 3.072 1.00 85.38 102 HIS A C 1
ATOM 870 O O . HIS A 1 102 ? -9.792 10.923 3.922 1.00 85.38 102 HIS A O 1
ATOM 876 N N . ILE A 1 103 ? -9.453 9.163 2.569 1.00 90.44 103 ILE A N 1
ATOM 877 C CA . ILE A 1 103 ? -8.042 9.013 2.903 1.00 90.44 103 ILE A CA 1
ATOM 878 C C . ILE A 1 103 ? -7.252 10.045 2.100 1.00 90.44 103 ILE A C 1
ATOM 880 O O . ILE A 1 103 ? -7.457 10.211 0.893 1.00 90.44 103 ILE A O 1
ATOM 884 N N . ARG A 1 104 ? -6.350 10.756 2.777 1.00 92.56 104 ARG A N 1
ATOM 885 C CA . ARG A 1 104 ? -5.349 11.609 2.131 1.00 92.56 104 ARG A CA 1
ATOM 886 C C . ARG A 1 104 ? -4.008 10.907 2.177 1.00 92.56 104 ARG A C 1
ATOM 888 O O . ARG A 1 104 ? -3.522 10.585 3.257 1.00 92.56 104 ARG A O 1
ATOM 895 N N . TRP A 1 105 ? -3.422 10.705 1.010 1.00 95.00 105 TRP A N 1
ATOM 896 C CA . TRP A 1 105 ? -2.104 10.113 0.877 1.00 95.00 105 TRP A CA 1
ATOM 897 C C . TRP A 1 105 ? -1.064 11.203 0.652 1.00 95.00 105 TRP A C 1
ATOM 899 O O . TRP A 1 105 ? -1.267 12.103 -0.161 1.00 95.00 105 TRP A O 1
ATOM 909 N N . ASN A 1 106 ? 0.046 11.102 1.372 1.00 94.31 106 ASN A N 1
ATOM 910 C CA . ASN A 1 106 ? 1.268 11.849 1.099 1.00 94.31 106 ASN A CA 1
ATOM 911 C C . ASN A 1 106 ? 2.400 10.852 0.901 1.00 94.31 106 ASN A C 1
ATOM 913 O O . ASN A 1 106 ? 2.359 9.775 1.497 1.00 94.31 106 ASN A O 1
ATOM 917 N N . TYR A 1 107 ? 3.408 11.218 0.116 1.00 96.25 107 TYR A N 1
ATOM 918 C CA . TYR A 1 107 ? 4.517 10.321 -0.162 1.00 96.25 107 TYR A CA 1
ATOM 919 C C . TYR A 1 107 ? 5.876 11.024 -0.139 1.00 96.25 107 TYR A C 1
ATOM 921 O O . TYR A 1 107 ? 5.971 12.234 -0.345 1.00 96.25 107 TYR A O 1
ATOM 929 N N . SER A 1 108 ? 6.919 10.234 0.088 1.00 95.69 108 SER A N 1
ATOM 930 C CA . SER A 1 108 ? 8.308 10.542 -0.247 1.00 95.69 108 SER A CA 1
ATOM 931 C C . SER A 1 108 ? 8.953 9.311 -0.880 1.00 95.69 108 SER A C 1
ATOM 933 O O . SER A 1 108 ? 8.524 8.179 -0.644 1.00 95.69 108 SER A O 1
ATOM 935 N N . VAL A 1 109 ? 9.962 9.531 -1.719 1.00 95.94 109 VAL A N 1
ATOM 936 C CA . VAL A 1 109 ? 10.676 8.467 -2.431 1.00 95.94 109 VAL A CA 1
ATOM 937 C C . VAL A 1 109 ? 12.142 8.514 -2.032 1.00 95.94 109 VAL A C 1
ATOM 939 O O . VAL A 1 109 ? 12.746 9.584 -2.024 1.00 95.94 109 VAL A O 1
ATOM 942 N N . GLU A 1 110 ? 12.715 7.353 -1.743 1.00 94.75 110 GLU A N 1
ATOM 943 C CA . GLU A 1 110 ? 14.150 7.166 -1.555 1.00 94.75 110 GLU A CA 1
ATOM 944 C C . GLU A 1 110 ? 14.642 6.019 -2.437 1.00 94.75 110 GLU A C 1
ATOM 946 O O . GLU A 1 110 ? 13.933 5.041 -2.685 1.00 94.75 110 GLU A O 1
ATOM 951 N N . LYS A 1 111 ? 15.877 6.140 -2.923 1.00 92.50 111 LYS A N 1
ATOM 952 C CA . LYS A 1 111 ? 16.557 5.077 -3.659 1.00 92.50 111 LYS A CA 1
ATOM 953 C C . LYS A 1 111 ? 17.552 4.387 -2.732 1.00 92.50 111 LYS A C 1
ATOM 955 O O . LYS A 1 111 ? 18.474 5.031 -2.239 1.00 92.50 111 LYS A O 1
ATOM 960 N N . GLU A 1 112 ? 17.396 3.081 -2.552 1.00 89.69 112 GLU A N 1
ATOM 961 C CA . GLU A 1 112 ? 18.293 2.236 -1.763 1.00 89.69 112 GLU A CA 1
ATOM 962 C C . GLU A 1 112 ? 19.006 1.239 -2.677 1.00 89.69 112 GLU A C 1
ATOM 964 O O . GLU A 1 112 ? 18.434 0.228 -3.078 1.00 89.69 112 GLU A O 1
ATOM 969 N N . GLU A 1 113 ? 20.270 1.509 -3.008 1.00 86.12 113 GLU A N 1
ATOM 970 C CA . GLU A 1 113 ? 21.070 0.692 -3.933 1.00 86.12 113 GLU A CA 1
ATOM 971 C C . GLU A 1 113 ? 20.369 0.475 -5.293 1.00 86.12 113 GLU A C 1
ATOM 973 O O . GLU A 1 113 ? 20.412 1.343 -6.173 1.00 86.12 113 GLU A O 1
ATOM 978 N N . GLN A 1 114 ? 19.742 -0.692 -5.469 1.00 84.88 114 GLN A N 1
ATOM 979 C CA . GLN A 1 114 ? 18.989 -1.095 -6.657 1.00 84.88 114 GLN A CA 1
ATOM 980 C C . GLN A 1 114 ? 17.472 -0.950 -6.482 1.00 84.88 114 GLN A C 1
ATOM 982 O O . GLN A 1 114 ? 16.753 -0.961 -7.477 1.00 84.88 114 GLN A O 1
ATOM 987 N N . ASP A 1 115 ? 16.994 -0.802 -5.249 1.00 92.19 115 ASP A N 1
ATOM 988 C CA . ASP A 1 115 ? 15.583 -0.726 -4.900 1.00 92.19 115 ASP A CA 1
ATOM 989 C C . ASP A 1 115 ? 15.106 0.721 -4.761 1.00 92.19 115 ASP A C 1
ATOM 991 O O . ASP A 1 115 ? 15.873 1.654 -4.510 1.00 92.19 115 ASP A O 1
ATOM 995 N N . TYR A 1 116 ? 13.794 0.889 -4.870 1.00 94.44 116 TYR A N 1
ATOM 996 C CA . TYR A 1 116 ? 13.108 2.130 -4.550 1.00 94.44 116 TYR A CA 1
ATOM 997 C C . TYR A 1 116 ? 12.160 1.910 -3.375 1.00 94.44 116 TYR A C 1
ATOM 999 O O . TYR A 1 116 ? 11.341 0.983 -3.382 1.00 94.44 116 TYR A O 1
ATOM 1007 N N . LEU A 1 117 ? 12.265 2.780 -2.376 1.00 95.44 117 LEU A N 1
ATOM 1008 C CA . LEU A 1 117 ? 11.338 2.873 -1.261 1.00 95.44 117 LEU A CA 1
ATOM 1009 C C . LEU A 1 117 ? 10.404 4.056 -1.483 1.00 95.44 117 LEU A C 1
ATOM 1011 O O . LEU A 1 117 ? 10.841 5.186 -1.684 1.00 95.44 117 LEU A O 1
ATOM 1015 N N . VAL A 1 118 ? 9.104 3.793 -1.427 1.00 96.38 118 VAL A N 1
ATOM 1016 C CA . VAL A 1 118 ? 8.070 4.825 -1.403 1.00 96.38 118 VAL A CA 1
ATOM 1017 C C . VAL A 1 118 ? 7.455 4.807 -0.013 1.00 96.38 118 VAL A C 1
ATOM 1019 O O . VAL A 1 118 ? 6.705 3.889 0.336 1.00 96.38 118 VAL A O 1
ATOM 1022 N N . TYR A 1 119 ? 7.781 5.810 0.792 1.00 95.81 119 TYR A N 1
ATOM 1023 C CA . TYR A 1 119 ? 7.138 6.016 2.082 1.00 95.81 119 TYR A CA 1
ATOM 1024 C C . TYR A 1 119 ? 5.824 6.733 1.837 1.00 95.81 119 TYR A C 1
ATOM 1026 O O . TYR A 1 119 ? 5.804 7.826 1.279 1.00 95.81 119 TYR A O 1
ATOM 1034 N N . ILE A 1 120 ? 4.720 6.120 2.242 1.00 95.06 120 ILE A N 1
ATOM 1035 C CA . ILE A 1 120 ? 3.374 6.642 2.032 1.00 95.06 120 ILE A CA 1
ATOM 1036 C C . ILE A 1 120 ? 2.705 6.808 3.386 1.00 95.06 120 ILE A C 1
ATOM 1038 O O . ILE A 1 120 ? 2.607 5.865 4.157 1.00 95.06 120 ILE A O 1
ATOM 1042 N N . THR A 1 121 ? 2.203 8.000 3.683 1.00 95.56 121 THR A N 1
ATOM 1043 C CA . THR A 1 121 ? 1.408 8.246 4.890 1.00 95.56 121 THR A CA 1
ATOM 1044 C C . THR A 1 121 ? -0.058 8.374 4.519 1.00 95.56 121 THR A C 1
ATOM 1046 O O . THR A 1 121 ? -0.432 9.289 3.782 1.00 95.56 121 THR A O 1
ATOM 1049 N N . GLY A 1 122 ? -0.884 7.474 5.051 1.00 94.75 122 GLY A N 1
ATOM 1050 C CA . GLY A 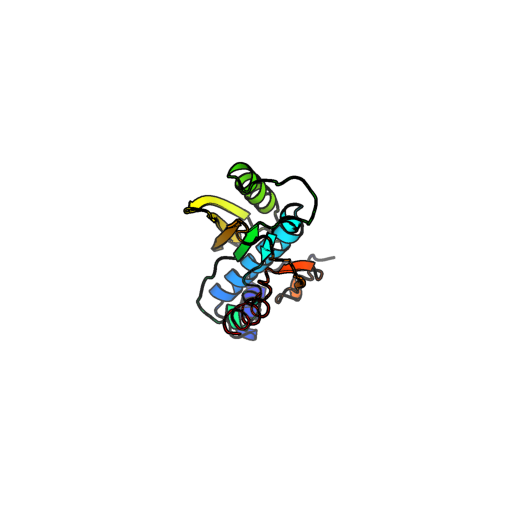1 122 ? -2.338 7.547 4.954 1.00 94.75 122 GLY A CA 1
ATOM 1051 C C . GLY A 1 122 ? -2.914 8.324 6.122 1.00 94.75 122 GLY A C 1
ATOM 1052 O O . GLY A 1 122 ? -2.744 7.932 7.275 1.00 94.75 122 GLY A O 1
ATOM 1053 N N . GLU A 1 123 ? -3.599 9.423 5.828 1.00 94.44 123 GLU A N 1
ATOM 1054 C CA . GLU A 1 123 ? -4.355 10.186 6.813 1.00 94.44 123 GLU A CA 1
ATOM 1055 C C . GLU A 1 123 ? -5.850 9.895 6.673 1.00 94.44 123 GLU A C 1
ATOM 1057 O O . GLU A 1 123 ? -6.461 10.209 5.649 1.00 94.44 123 GLU A O 1
ATOM 1062 N N . TRP A 1 124 ? -6.442 9.316 7.717 1.00 92.81 124 TRP A N 1
ATOM 1063 C CA . TRP A 1 124 ? -7.855 8.949 7.770 1.00 92.81 124 TRP A CA 1
ATOM 1064 C C . TRP A 1 124 ? -8.437 9.238 9.154 1.00 92.81 124 TRP A C 1
ATOM 1066 O O . TRP A 1 124 ? -7.906 8.770 10.160 1.00 92.81 124 TRP A O 1
ATOM 1076 N N . GLU A 1 125 ? -9.521 10.019 9.214 1.00 89.69 125 GLU A N 1
ATOM 1077 C CA . GLU A 1 125 ? -10.142 10.472 10.472 1.00 89.69 125 GLU A CA 1
ATOM 1078 C C . GLU A 1 125 ? -9.110 10.974 11.512 1.00 89.69 125 GLU A C 1
ATOM 1080 O O . GLU A 1 125 ? -9.078 10.512 12.656 1.00 89.69 125 GLU A O 1
ATOM 1085 N N . GLU A 1 126 ? -8.233 11.891 11.077 1.00 88.75 126 GLU A N 1
ATOM 1086 C CA . GLU A 1 126 ? -7.139 12.514 11.857 1.00 88.75 126 GLU A CA 1
ATOM 1087 C C . GLU A 1 126 ? -5.999 11.567 12.274 1.00 88.75 126 GLU A C 1
ATOM 1089 O O . GLU A 1 126 ? -5.008 12.001 12.862 1.00 88.75 126 GLU A O 1
ATOM 1094 N N . MET A 1 127 ? -6.093 10.276 11.950 1.00 93.25 127 MET A N 1
ATOM 1095 C CA . MET A 1 127 ? -5.047 9.296 12.227 1.00 93.25 127 MET A CA 1
ATOM 1096 C C . MET A 1 127 ? -4.099 9.218 11.037 1.00 93.25 127 MET A C 1
ATOM 1098 O O . MET A 1 127 ? -4.533 9.003 9.907 1.00 93.25 127 MET A O 1
ATOM 1102 N N . LYS A 1 128 ? -2.802 9.385 11.304 1.00 94.06 128 LYS A N 1
ATOM 1103 C CA . LYS A 1 128 ? -1.730 9.267 10.313 1.00 94.06 128 LYS A CA 1
ATOM 1104 C C . LYS A 1 128 ? -1.015 7.945 10.514 1.00 94.06 128 LYS A C 1
ATOM 1106 O O . LYS A 1 128 ? -0.480 7.706 11.595 1.00 94.06 128 LYS A O 1
ATOM 1111 N N . VAL A 1 129 ? -1.000 7.114 9.482 1.00 94.00 129 VAL A N 1
ATOM 1112 C CA . VAL A 1 129 ? -0.326 5.816 9.511 1.00 94.00 129 VAL A CA 1
ATOM 1113 C C . VAL A 1 129 ? 0.717 5.776 8.399 1.00 94.00 129 VAL A C 1
ATOM 1115 O O . VAL A 1 129 ? 0.349 5.923 7.228 1.00 94.00 129 VAL A O 1
ATOM 1118 N N . PRO A 1 130 ? 2.006 5.618 8.741 1.00 94.44 130 PRO A N 1
ATOM 1119 C CA . PRO A 1 130 ? 3.048 5.414 7.753 1.00 94.44 130 PRO A CA 1
ATOM 1120 C C . PRO A 1 130 ? 2.996 3.977 7.225 1.00 94.44 130 PRO A C 1
ATOM 1122 O O . PRO A 1 130 ? 2.866 3.021 7.982 1.00 94.44 130 PRO A O 1
ATOM 1125 N N . LEU A 1 131 ? 3.124 3.841 5.914 1.00 93.69 131 LEU A N 1
ATOM 1126 C CA . LEU A 1 131 ? 3.254 2.598 5.170 1.00 93.69 131 LEU A CA 1
ATOM 1127 C C . LEU A 1 131 ? 4.485 2.713 4.272 1.00 93.69 131 LEU A C 1
ATOM 1129 O O . LEU A 1 131 ? 4.884 3.808 3.876 1.00 93.69 131 LEU A O 1
ATOM 1133 N N . THR A 1 132 ? 5.083 1.580 3.924 1.00 94.31 132 THR A N 1
ATOM 1134 C CA . THR A 1 132 ? 6.238 1.546 3.017 1.00 94.31 132 THR A CA 1
ATOM 1135 C C . THR A 1 132 ? 5.939 0.622 1.850 1.00 94.31 132 THR A C 1
ATOM 1137 O O . THR A 1 132 ? 5.499 -0.511 2.047 1.00 94.31 132 THR A O 1
ATOM 1140 N N . ILE A 1 133 ? 6.198 1.086 0.633 1.00 95.44 133 ILE A N 1
ATOM 1141 C CA . ILE A 1 133 ? 6.232 0.250 -0.565 1.00 95.44 133 ILE A CA 1
ATOM 1142 C C . ILE A 1 133 ? 7.693 0.084 -0.963 1.00 95.44 133 ILE A C 1
ATOM 1144 O O . ILE A 1 133 ? 8.413 1.066 -1.106 1.00 95.44 133 ILE A O 1
ATOM 1148 N N . ARG A 1 134 ? 8.122 -1.159 -1.168 1.00 95.12 134 ARG A N 1
ATOM 1149 C CA . ARG A 1 134 ? 9.441 -1.484 -1.712 1.00 95.12 134 ARG A CA 1
ATOM 1150 C C . ARG A 1 134 ? 9.272 -2.019 -3.120 1.00 95.12 134 ARG A C 1
ATOM 1152 O O . ARG A 1 134 ? 8.527 -2.979 -3.318 1.00 95.12 134 ARG A O 1
ATOM 1159 N N . ILE A 1 135 ? 9.973 -1.432 -4.081 1.00 94.44 135 ILE A N 1
ATOM 1160 C CA . ILE A 1 135 ? 9.961 -1.866 -5.477 1.00 94.44 135 ILE A CA 1
ATOM 1161 C C . ILE A 1 135 ? 11.387 -2.224 -5.875 1.00 94.44 135 ILE A C 1
ATOM 1163 O O . ILE A 1 135 ? 12.260 -1.361 -5.928 1.00 94.44 135 ILE A O 1
ATOM 1167 N N . SER A 1 136 ? 11.604 -3.507 -6.148 1.00 91.69 136 SER A N 1
ATOM 1168 C CA . SER A 1 136 ? 12.895 -4.040 -6.585 1.00 91.69 136 SER A CA 1
ATOM 1169 C C . SER A 1 136 ? 12.891 -4.318 -8.086 1.00 91.69 136 SER A C 1
ATOM 1171 O O . SER A 1 136 ? 11.884 -4.820 -8.592 1.00 91.69 136 SER A O 1
ATOM 1173 N N . PRO A 1 137 ? 13.987 -4.076 -8.819 1.00 88.88 137 PRO A N 1
ATOM 1174 C CA . PRO A 1 137 ? 14.102 -4.494 -10.208 1.00 88.88 137 PRO A CA 1
ATOM 1175 C C . PRO A 1 137 ? 14.093 -6.023 -10.312 1.00 88.88 137 PRO A C 1
ATOM 1177 O O . PRO A 1 137 ? 14.508 -6.741 -9.396 1.00 88.88 137 PRO A O 1
ATOM 1180 N N . LEU A 1 138 ? 13.619 -6.545 -11.442 1.00 83.19 138 LEU A N 1
ATOM 1181 C CA . LEU A 1 138 ? 13.724 -7.970 -11.718 1.00 83.19 138 LEU A CA 1
ATOM 1182 C C . LEU A 1 138 ? 15.178 -8.338 -12.051 1.00 83.19 138 LEU A C 1
ATOM 1184 O O . LEU A 1 138 ? 15.722 -7.880 -13.047 1.00 83.19 138 LEU A O 1
ATOM 1188 N N . VAL A 1 139 ? 15.786 -9.192 -11.224 1.00 74.56 139 VAL A N 1
ATOM 1189 C CA . VAL A 1 139 ? 17.178 -9.663 -11.398 1.00 74.56 139 VAL A CA 1
ATOM 1190 C C . VAL A 1 139 ? 17.255 -11.001 -12.158 1.00 74.56 139 VAL A C 1
ATOM 1192 O O . VAL A 1 139 ? 18.315 -11.382 -12.641 1.00 74.56 139 VAL A O 1
ATOM 1195 N N . TYR A 1 140 ? 16.138 -11.732 -12.276 1.00 67.56 140 TYR A N 1
ATOM 1196 C CA . TYR A 1 140 ? 16.099 -13.078 -12.858 1.00 67.56 140 TYR A CA 1
ATOM 1197 C C . TYR A 1 140 ? 15.164 -13.154 -14.069 1.00 67.56 140 TYR A C 1
ATOM 1199 O O . TYR A 1 140 ? 13.945 -13.193 -13.901 1.00 67.56 140 TYR A O 1
ATOM 1207 N N . ASP A 1 141 ? 15.734 -13.306 -15.264 1.00 64.50 141 ASP A N 1
ATOM 1208 C CA . ASP A 1 141 ? 14.984 -13.406 -16.530 1.00 64.50 141 ASP A CA 1
ATOM 1209 C C . ASP A 1 141 ? 14.035 -14.615 -16.598 1.00 64.50 141 ASP A C 1
ATOM 1211 O O . ASP A 1 141 ? 13.060 -14.622 -17.344 1.00 64.50 141 ASP A O 1
ATOM 1215 N N . ALA A 1 142 ? 14.297 -15.661 -15.809 1.00 65.12 142 ALA A N 1
ATOM 1216 C CA . ALA A 1 142 ? 13.464 -16.862 -15.779 1.00 65.12 142 ALA A CA 1
ATOM 1217 C C . ALA A 1 142 ? 12.260 -16.770 -14.823 1.00 65.12 142 ALA A C 1
ATOM 1219 O O . ALA A 1 142 ? 11.443 -17.700 -14.769 1.00 65.12 142 ALA A O 1
ATOM 1220 N N . ALA A 1 143 ? 12.150 -15.696 -14.035 1.00 73.38 143 ALA A N 1
ATOM 1221 C CA . ALA A 1 143 ? 11.002 -15.500 -13.162 1.00 73.38 143 ALA A CA 1
ATOM 1222 C C . ALA A 1 143 ? 9.769 -15.148 -13.997 1.00 73.38 143 ALA A C 1
ATOM 1224 O O . ALA A 1 143 ? 9.830 -14.333 -14.912 1.00 73.38 143 ALA A O 1
ATOM 1225 N N . LYS A 1 144 ? 8.633 -15.757 -13.657 1.00 77.69 144 LYS A N 1
ATOM 1226 C CA . LYS A 1 144 ? 7.347 -15.449 -14.285 1.00 77.69 144 LYS A CA 1
ATOM 1227 C C . LYS A 1 144 ? 6.318 -15.124 -13.212 1.00 77.69 144 LYS A C 1
ATOM 1229 O O . LYS A 1 144 ? 6.329 -15.781 -12.165 1.00 77.69 144 LYS A O 1
ATOM 1234 N N . PRO A 1 145 ? 5.422 -14.159 -13.459 1.00 83.38 145 PRO A N 1
ATOM 1235 C CA . PRO A 1 145 ? 4.356 -13.869 -12.530 1.00 83.38 145 PRO A CA 1
ATOM 1236 C C . PRO A 1 145 ? 3.301 -14.969 -12.590 1.00 83.38 145 PRO A C 1
ATOM 1238 O O . PRO A 1 145 ? 2.966 -15.490 -13.657 1.00 83.38 145 PRO A O 1
ATOM 1241 N N . GLU A 1 146 ? 2.727 -15.283 -11.440 1.00 85.25 146 GLU A N 1
ATOM 1242 C CA . GLU A 1 146 ? 1.523 -16.098 -11.347 1.00 85.25 146 GLU A CA 1
ATOM 1243 C C . GLU A 1 146 ? 0.332 -15.181 -11.072 1.00 85.25 146 GLU A C 1
ATOM 1245 O O . GLU A 1 146 ? 0.347 -14.411 -10.112 1.00 85.25 146 GLU A O 1
ATOM 1250 N N . LYS A 1 147 ? -0.710 -15.243 -11.906 1.00 86.50 147 LYS A N 1
ATOM 1251 C CA . LYS A 1 147 ? -1.933 -14.474 -11.655 1.00 86.50 147 LYS A CA 1
ATOM 1252 C C . LYS A 1 147 ? -2.731 -15.140 -10.546 1.00 86.50 147 LYS A C 1
ATOM 1254 O O . LYS A 1 147 ? -3.171 -16.274 -10.705 1.00 86.50 147 LYS A O 1
ATOM 1259 N N . GLN A 1 148 ? -2.973 -14.406 -9.469 1.00 85.62 148 GLN A N 1
ATOM 1260 C CA . GLN A 1 148 ? -3.828 -14.849 -8.376 1.00 85.62 148 GLN A CA 1
ATOM 1261 C C . GLN A 1 148 ? -4.890 -13.804 -8.049 1.00 85.62 148 GLN A C 1
ATOM 1263 O O . GLN A 1 148 ? -4.745 -12.621 -8.346 1.00 85.62 148 GLN A O 1
ATOM 1268 N N . GLU A 1 149 ? -5.971 -14.247 -7.421 1.00 86.38 149 GLU A N 1
ATOM 1269 C CA . GLU A 1 149 ? -7.038 -13.371 -6.947 1.00 86.38 149 GLU A CA 1
ATOM 1270 C C . GLU A 1 149 ? -6.702 -12.828 -5.564 1.00 86.38 149 GLU A C 1
ATOM 1272 O O . GLU A 1 149 ? -6.331 -13.593 -4.677 1.00 86.38 149 GLU A O 1
ATOM 1277 N N . LEU A 1 150 ? -6.809 -11.520 -5.370 1.00 83.12 150 LEU A N 1
ATOM 1278 C CA . LEU A 1 150 ? -6.717 -10.862 -4.076 1.00 83.12 150 LEU A CA 1
ATOM 1279 C C . LEU A 1 150 ? -8.127 -10.469 -3.634 1.00 83.12 150 LEU A C 1
ATOM 1281 O O . LEU A 1 150 ? -8.852 -9.775 -4.354 1.00 83.12 150 LEU A O 1
ATOM 1285 N N . GLN A 1 151 ? -8.506 -10.932 -2.448 1.00 81.69 151 GLN A N 1
ATOM 1286 C CA . GLN A 1 151 ? -9.774 -10.601 -1.814 1.00 81.69 151 GLN A CA 1
ATOM 1287 C C . GLN A 1 151 ? -9.498 -9.763 -0.574 1.00 81.69 151 GLN A C 1
ATOM 1289 O O . GLN A 1 151 ? -8.551 -10.034 0.158 1.00 81.69 151 GLN A O 1
ATOM 1294 N N . SER A 1 152 ? -10.322 -8.741 -0.364 1.00 81.69 152 SER A N 1
ATOM 1295 C CA . SER A 1 152 ? -10.220 -7.896 0.820 1.00 81.69 152 SER A CA 1
ATOM 1296 C C . SER A 1 152 ? -10.694 -8.661 2.050 1.00 81.69 152 SER A C 1
ATOM 1298 O O . SER A 1 152 ? -11.765 -9.272 2.014 1.00 81.69 152 SER A O 1
ATOM 1300 N N . VAL A 1 153 ? -9.953 -8.576 3.152 1.00 79.38 153 VAL A N 1
ATOM 1301 C CA . VAL A 1 153 ? -10.395 -9.113 4.449 1.00 79.38 153 VAL A CA 1
ATOM 1302 C C . VAL A 1 153 ? -11.509 -8.234 5.032 1.00 79.38 153 VAL A C 1
ATOM 1304 O O . VAL A 1 153 ? -12.388 -8.685 5.774 1.00 79.38 153 VAL A O 1
ATOM 1307 N N . PHE A 1 154 ? -11.537 -6.962 4.640 1.00 76.12 154 PHE A N 1
ATOM 1308 C CA . PHE A 1 154 ? -12.586 -6.012 4.980 1.00 76.12 154 PHE A CA 1
ATOM 1309 C C . PHE A 1 154 ? -13.785 -6.149 4.032 1.00 76.12 154 PHE A C 1
ATOM 1311 O O . PHE A 1 154 ? -14.130 -5.221 3.302 1.00 76.12 154 PHE A O 1
ATOM 1318 N N . PHE A 1 155 ? -14.491 -7.284 4.083 1.00 67.00 155 PHE A N 1
ATOM 1319 C CA . PHE A 1 155 ? -15.671 -7.570 3.241 1.00 67.00 155 PHE A CA 1
ATOM 1320 C C . PHE A 1 155 ? -16.738 -6.461 3.249 1.00 67.00 155 PHE A C 1
ATOM 1322 O O . PHE A 1 155 ? -17.474 -6.271 2.279 1.00 67.00 155 PHE A O 1
ATOM 1329 N N . PHE A 1 156 ? -16.812 -5.681 4.329 1.00 62.34 156 PHE A N 1
ATOM 1330 C CA . PHE A 1 156 ? -17.732 -4.551 4.441 1.00 62.34 156 PHE A CA 1
ATOM 1331 C C . PHE A 1 156 ? -17.383 -3.363 3.528 1.00 62.34 156 PHE A C 1
ATOM 1333 O O . PHE A 1 156 ? -18.241 -2.502 3.344 1.00 62.34 156 PHE A O 1
ATOM 1340 N N . LEU A 1 157 ? -16.174 -3.307 2.957 1.00 64.50 157 LEU A N 1
ATOM 1341 C CA . LEU A 1 157 ? -15.790 -2.342 1.922 1.00 64.50 157 LEU A CA 1
ATOM 1342 C C . LEU A 1 157 ? -16.400 -2.684 0.556 1.00 64.50 157 LEU A C 1
ATOM 1344 O O . LEU A 1 157 ? -16.316 -1.872 -0.358 1.00 64.50 157 LEU A O 1
ATOM 1348 N N . ARG A 1 158 ? -17.026 -3.866 0.405 1.00 63.72 158 ARG A N 1
ATOM 1349 C CA . ARG A 1 158 ? -17.635 -4.348 -0.850 1.00 63.72 158 ARG A CA 1
ATOM 1350 C C . ARG A 1 158 ? -16.707 -4.197 -2.066 1.00 63.72 158 ARG A C 1
ATOM 1352 O O . ARG A 1 158 ? -17.159 -3.860 -3.158 1.00 63.72 158 ARG A O 1
ATOM 1359 N N . ARG A 1 159 ? -15.406 -4.435 -1.880 1.00 70.19 159 ARG A N 1
ATOM 1360 C CA . ARG A 1 159 ? -14.445 -4.438 -2.986 1.00 70.19 159 ARG A CA 1
ATOM 1361 C C . ARG A 1 159 ? -14.633 -5.685 -3.840 1.00 70.19 159 ARG A C 1
ATOM 1363 O O . ARG A 1 159 ? -14.808 -6.781 -3.310 1.00 70.19 159 ARG A O 1
ATOM 1370 N N . ASN A 1 160 ? -14.574 -5.509 -5.157 1.00 70.19 160 ASN A N 1
ATOM 1371 C CA . ASN A 1 160 ? -14.524 -6.632 -6.083 1.00 70.19 160 ASN A CA 1
ATOM 1372 C C . ASN A 1 160 ? -13.191 -7.373 -5.933 1.00 70.19 160 ASN A C 1
ATOM 1374 O O . ASN A 1 160 ? -12.162 -6.766 -5.631 1.00 70.19 160 ASN A O 1
ATOM 1378 N N . VAL A 1 161 ? -13.215 -8.681 -6.185 1.00 76.75 161 VAL A N 1
ATOM 1379 C CA . VAL A 1 161 ? -12.000 -9.491 -6.295 1.00 76.75 161 VAL A CA 1
ATOM 1380 C C . VAL A 1 161 ? -11.138 -8.933 -7.426 1.00 76.75 161 VAL A C 1
ATOM 1382 O O . VAL A 1 161 ? -11.626 -8.766 -8.546 1.00 76.75 161 VAL A O 1
ATOM 1385 N N . GLN A 1 162 ? -9.867 -8.643 -7.146 1.00 79.38 162 GLN A N 1
ATOM 1386 C CA . GLN A 1 162 ? -8.928 -8.145 -8.152 1.00 79.38 162 GLN A CA 1
ATOM 1387 C C . GLN A 1 162 ? -7.823 -9.160 -8.427 1.00 79.38 162 GLN A C 1
ATOM 1389 O O . GLN A 1 162 ? -7.443 -9.940 -7.557 1.00 79.38 162 GLN A O 1
ATOM 1394 N N . ARG A 1 163 ? -7.316 -9.181 -9.662 1.00 81.50 163 ARG A N 1
ATOM 1395 C CA . ARG A 1 163 ? -6.213 -10.067 -10.051 1.00 81.50 163 ARG A CA 1
ATOM 1396 C C . ARG A 1 163 ? -4.887 -9.349 -9.875 1.00 81.50 163 ARG A C 1
ATOM 1398 O O . ARG A 1 163 ? -4.732 -8.221 -10.329 1.00 81.50 163 ARG A O 1
ATOM 1405 N N . ILE A 1 164 ? -3.933 -10.042 -9.275 1.00 86.62 164 ILE A N 1
ATOM 1406 C CA . ILE A 1 164 ? -2.587 -9.549 -9.020 1.00 86.62 164 ILE A CA 1
ATOM 1407 C C . ILE A 1 164 ? -1.554 -10.541 -9.545 1.00 86.62 164 ILE A C 1
ATOM 1409 O O . ILE A 1 164 ? -1.746 -11.757 -9.479 1.00 86.62 164 ILE A O 1
ATOM 1413 N N . ASN A 1 165 ? -0.454 -10.011 -10.067 1.00 84.44 165 ASN A N 1
ATOM 1414 C CA . ASN A 1 165 ? 0.718 -10.798 -10.416 1.00 84.44 165 ASN A CA 1
ATOM 1415 C C . ASN A 1 165 ? 1.519 -11.086 -9.140 1.00 84.44 165 ASN A C 1
ATOM 1417 O O . ASN A 1 165 ? 1.906 -10.157 -8.437 1.00 84.44 165 ASN A O 1
ATOM 1421 N N . ILE A 1 166 ? 1.770 -12.356 -8.832 1.00 84.19 166 ILE A N 1
ATOM 1422 C CA . ILE A 1 166 ? 2.601 -12.783 -7.701 1.00 84.19 166 ILE A CA 1
ATOM 1423 C C . ILE A 1 166 ? 3.981 -13.185 -8.210 1.00 84.19 166 ILE A C 1
ATOM 1425 O O . ILE A 1 166 ? 4.095 -13.965 -9.158 1.00 84.19 166 ILE A O 1
ATOM 1429 N N . PHE A 1 167 ? 5.031 -12.676 -7.567 1.00 79.31 167 PHE A N 1
ATOM 1430 C CA . PHE A 1 167 ? 6.404 -13.061 -7.866 1.00 79.31 167 PHE A CA 1
ATOM 1431 C C . PHE A 1 167 ? 6.658 -14.505 -7.417 1.00 79.31 167 PHE A C 1
ATOM 1433 O O . PHE A 1 167 ? 6.524 -14.845 -6.238 1.00 79.31 167 PHE A O 1
ATOM 1440 N N . ARG A 1 168 ? 7.077 -15.357 -8.354 1.00 75.94 168 ARG A N 1
ATOM 1441 C CA . ARG A 1 168 ? 7.517 -16.727 -8.080 1.00 75.94 168 ARG A CA 1
ATOM 1442 C C . ARG A 1 168 ? 8.838 -16.995 -8.789 1.00 75.94 168 ARG A C 1
ATOM 1444 O O . ARG A 1 168 ? 8.931 -16.911 -10.013 1.00 75.94 168 ARG A O 1
ATOM 1451 N N . LEU A 1 169 ? 9.848 -17.397 -8.021 1.00 63.34 169 LEU A N 1
ATOM 1452 C CA . LEU A 1 169 ? 11.018 -18.060 -8.586 1.00 63.34 169 LEU A CA 1
ATOM 1453 C C . LEU A 1 169 ? 10.607 -19.488 -8.931 1.00 63.34 169 LEU A C 1
ATOM 1455 O O . LEU A 1 169 ? 10.275 -20.275 -8.043 1.00 63.34 169 LEU A O 1
ATOM 1459 N N . LYS A 1 170 ? 10.628 -19.845 -10.216 1.00 58.38 170 LYS A N 1
ATOM 1460 C CA . LYS A 1 170 ? 10.638 -21.263 -10.573 1.00 58.38 170 LYS A CA 1
ATOM 1461 C C . LYS A 1 170 ? 11.953 -21.842 -10.059 1.00 58.38 170 LYS A C 1
ATOM 1463 O O . LYS A 1 170 ? 13.016 -21.306 -10.360 1.00 58.38 170 LYS A O 1
ATOM 1468 N N . HIS A 1 171 ? 11.887 -22.920 -9.282 1.00 47.88 171 HIS A N 1
ATOM 1469 C CA . HIS A 1 171 ? 13.077 -23.679 -8.913 1.00 47.88 171 HIS A CA 1
ATOM 1470 C C . HIS A 1 171 ? 13.738 -24.208 -10.194 1.00 47.88 171 HIS A C 1
ATOM 1472 O O . HIS A 1 171 ? 13.312 -25.219 -10.743 1.00 47.88 171 HIS A O 1
ATOM 1478 N N . ILE A 1 172 ? 14.793 -23.545 -10.673 1.00 46.25 172 ILE A N 1
ATOM 1479 C CA . ILE A 1 172 ? 15.724 -24.125 -11.648 1.00 46.25 172 ILE A CA 1
ATOM 1480 C C . ILE A 1 172 ? 16.743 -24.948 -10.857 1.00 46.25 172 ILE A C 1
ATOM 1482 O O . ILE A 1 172 ? 17.926 -24.641 -10.796 1.00 46.25 172 ILE A O 1
ATOM 1486 N N . TRP A 1 173 ? 16.262 -25.989 -10.189 1.00 39.34 173 TRP A N 1
ATOM 1487 C CA . TRP A 1 173 ? 17.101 -27.021 -9.592 1.00 39.34 173 TRP A CA 1
ATOM 1488 C C . TRP A 1 173 ? 16.611 -28.357 -10.121 1.00 39.34 173 TRP A C 1
ATOM 1490 O O . TRP A 1 173 ? 15.888 -29.059 -9.427 1.00 39.34 173 TRP A O 1
ATOM 1500 N N . GLN A 1 174 ? 16.960 -28.677 -11.373 1.00 40.09 174 GLN A N 1
ATOM 1501 C CA . GLN A 1 174 ? 16.956 -30.074 -11.829 1.00 40.09 174 GLN A CA 1
ATOM 1502 C C . GLN A 1 174 ? 17.793 -30.385 -13.082 1.00 40.09 174 GLN A C 1
ATOM 1504 O O . GLN A 1 174 ? 18.108 -31.551 -13.277 1.00 40.09 174 GLN A O 1
ATOM 1509 N N . ASN A 1 175 ? 18.273 -29.411 -13.871 1.00 34.97 175 ASN A N 1
ATOM 1510 C CA . ASN A 1 175 ? 19.028 -29.749 -15.096 1.00 34.97 175 ASN A CA 1
ATOM 1511 C C . ASN A 1 175 ? 20.562 -29.684 -15.006 1.00 34.97 175 ASN A C 1
ATOM 1513 O O . ASN A 1 175 ? 21.223 -30.247 -15.872 1.00 34.97 175 ASN A O 1
ATOM 1517 N N . ASN A 1 176 ? 21.151 -29.110 -13.950 1.00 38.31 176 ASN A N 1
ATOM 1518 C CA . ASN A 1 176 ? 22.619 -29.030 -13.839 1.00 38.31 176 ASN A CA 1
ATOM 1519 C C . ASN A 1 176 ? 23.263 -30.150 -13.003 1.00 38.31 176 ASN A C 1
ATOM 1521 O O . ASN A 1 176 ? 24.485 -30.237 -12.963 1.00 38.31 176 ASN A O 1
ATOM 1525 N N . PHE A 1 177 ? 22.480 -31.038 -12.376 1.00 37.47 177 PHE A N 1
ATOM 1526 C CA . PHE A 1 177 ? 23.026 -32.193 -11.637 1.00 37.47 177 PHE A CA 1
ATOM 1527 C C . PHE A 1 177 ? 23.181 -33.460 -12.503 1.00 37.47 177 PHE A C 1
ATOM 1529 O O . PHE A 1 177 ? 23.871 -34.399 -12.115 1.00 37.47 177 PHE A O 1
ATOM 1536 N N . LEU A 1 178 ? 22.580 -33.481 -13.699 1.00 39.62 178 LEU A N 1
ATOM 1537 C CA . LEU A 1 178 ? 22.702 -34.588 -14.660 1.00 39.62 178 LEU A CA 1
ATOM 1538 C C . LEU A 1 178 ? 23.718 -34.321 -15.784 1.00 39.62 178 LEU A C 1
ATOM 1540 O O . LEU A 1 178 ? 24.031 -35.233 -16.539 1.00 39.62 178 LEU A O 1
ATOM 1544 N N . GLN A 1 179 ? 24.272 -33.106 -15.891 1.00 41.50 179 GLN A N 1
ATOM 1545 C CA . GLN A 1 179 ? 25.365 -32.824 -16.836 1.00 41.50 179 GLN A CA 1
ATOM 1546 C C . GLN A 1 179 ? 26.763 -32.984 -16.220 1.00 41.50 179 GLN A C 1
ATOM 1548 O O . GLN A 1 179 ? 27.715 -33.253 -16.944 1.00 41.50 179 GLN A O 1
ATOM 1553 N N . SER A 1 180 ? 26.902 -32.900 -14.895 1.00 39.62 180 SER A N 1
ATOM 1554 C CA . SER A 1 180 ? 28.181 -33.119 -14.201 1.00 39.62 180 SE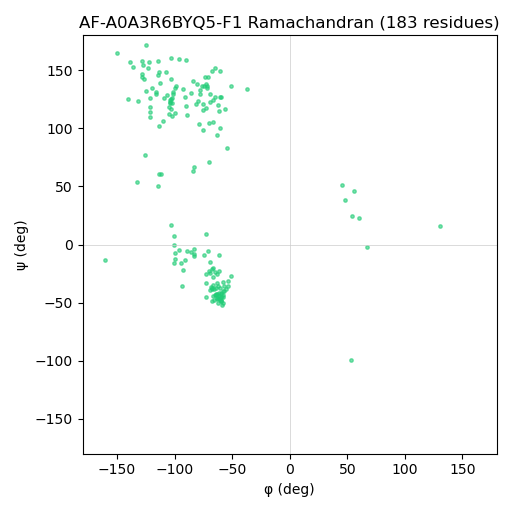R A CA 1
ATOM 1555 C C . SER A 1 180 ? 28.504 -34.596 -13.935 1.00 39.62 180 SER A C 1
ATOM 1557 O O . SER A 1 180 ? 29.635 -34.911 -13.574 1.00 39.62 180 SER A O 1
ATOM 1559 N N . SER A 1 181 ? 27.556 -35.514 -14.152 1.00 40.94 181 SER A N 1
ATOM 1560 C CA . SER A 1 181 ? 27.764 -36.966 -14.011 1.00 40.94 181 SER A CA 1
ATOM 1561 C C . SER A 1 181 ? 28.260 -37.662 -15.288 1.00 40.94 181 SER A C 1
ATOM 1563 O O . SER A 1 181 ? 28.635 -38.826 -15.219 1.00 40.94 181 SER A O 1
ATOM 1565 N N . ASN A 1 182 ? 28.360 -36.955 -16.422 1.00 45.62 182 ASN A N 1
ATOM 1566 C CA . ASN A 1 182 ? 28.886 -37.495 -17.687 1.00 45.62 182 ASN A CA 1
ATOM 1567 C C . ASN A 1 182 ? 30.322 -37.043 -18.019 1.00 45.62 182 ASN A C 1
ATOM 1569 O O . ASN A 1 182 ? 30.755 -37.178 -19.157 1.00 45.62 182 ASN A O 1
ATOM 1573 N N . ILE A 1 183 ? 31.074 -36.519 -17.043 1.00 49.78 183 ILE A N 1
ATOM 1574 C CA . ILE A 1 183 ? 32.500 -36.158 -17.216 1.00 49.78 183 ILE A CA 1
ATOM 1575 C C . ILE A 1 183 ? 33.434 -37.241 -16.620 1.00 49.78 183 ILE A C 1
ATOM 1577 O O . ILE A 1 183 ? 34.648 -37.082 -16.595 1.00 49.78 183 ILE A O 1
ATOM 1581 N N . TRP A 1 184 ? 32.890 -38.386 -16.191 1.00 43.84 184 TRP A N 1
ATOM 1582 C CA . TRP A 1 184 ? 33.673 -39.533 -15.707 1.00 43.84 184 TRP A CA 1
ATOM 1583 C C . TRP A 1 184 ? 33.217 -40.867 -16.317 1.00 43.84 184 TRP A C 1
ATOM 1585 O O . TRP A 1 184 ? 32.931 -41.807 -15.582 1.00 43.84 184 TRP A O 1
ATOM 1595 N N . ASN A 1 185 ? 33.153 -40.949 -17.649 1.00 39.16 185 ASN A N 1
ATOM 1596 C CA . ASN A 1 185 ? 33.226 -42.216 -18.388 1.00 39.16 185 ASN A CA 1
ATOM 1597 C C . ASN A 1 185 ? 34.059 -42.034 -19.655 1.00 39.16 185 ASN A C 1
ATOM 1599 O O . ASN A 1 185 ? 33.747 -41.091 -20.417 1.00 39.16 185 ASN A O 1
#

Sequence (185 aa):
MEQNLLTKKKLKEKSIEYQIPFANLLEGFLQETLMFQILETDFAKRLWLKNREAFDLDSYRKEWQKPLHFVYGQDDGKEQQVLDEKWITDFAEAICAKREYHIRWNYSVEKEEQDYLVYITGEWEEMKVPLTIRISPLVYDAAKPEKQELQSVFFFLRRNVQRINIFRLKHIWQNNFLQSSNIWN